Protein 6FEX (pdb70)

CATH classification: 3.30.200.20 (+1 more: 1.10.510.10)

Sequence (289 aa):
RVDFPRSRLRFKEKLGEGQFGEVHLCEVDSPQDLVFPLNVRKGHPLLVAVKILRPDATKNARNDFLKEVKIMSSRLKDPNIIRRLLGVCVQDDPLCCMITDYMENGDLNQFLSAHQLEEDPTISYPMLLHVAAQIASGMRYLATLNFVHRDLATRNCLVGENFTIKIADFGMSRNLYAGDYYRVQGRAVLPIRWMAWECILMMGKFTTASDVWAFGVTLWEVLMLCRRAQPFGQQLTDEQVIENAGEFFRDQGRQVYLSRRPPACPQGLYELMLRCWSRESSEQRPPFSQLHRFLAED

Organism: Homo sapiens (NCBI:txid9606)

Structure (mmCIF, N/CA/C/O backbone):
data_6FEX
#
_entry.id   6FEX
#
_cell.length_a   40.834
_cell.length_b   61.750
_cell.length_c   63.072
_cell.angle_alpha   90.000
_cell.angle_beta   106.510
_cell.angle_gamma   90.000
#
_symmetry.space_group_name_H-M   'P 1 21 1'
#
loop_
_entity.id
_entity.type
_entity.pdbx_description
1 polymer 'Epithelial discoidin domain-containing receptor 1'
2 non-polymer "2-[4-bromanyl-2-oxidanylidene-1'-(1~{H}-pyrazolo[4,3-b]pyridin-5-ylcarbonyl)spiro[indole-3,4'-piperidine]-1-yl]-~{N}-[2,2,2-tris(fluoranyl)ethyl]ethanamide"
3 non-polymer 'IODIDE ION'
4 non-polymer '2-(N-MORPHOLINO)-ETHANESULFONIC ACID'
5 non-polymer 'CHLORIDE ION'
6 water water
#
loop_
_atom_site.group_PDB
_atom_site.id
_atom_site.type_symbol
_atom_site.label_atom_id
_atom_site.label_alt_id
_atom_site.label_comp_id
_atom_site.label_asym_id
_atom_site.label_entity_id
_atom_site.label_seq_id
_atom_site.pdbx_PDB_ins_code
_atom_site.Cartn_x
_atom_site.Cartn_y
_atom_site.Cartn_z
_atom_site.occupancy
_atom_site.B_iso_or_equiv
_atom_site.auth_seq_id
_atom_site.auth_comp_id
_atom_site.auth_asym_id
_atom_site.auth_atom_id
_atom_site.pdbx_PDB_model_num
ATOM 1 N N . ARG A 1 10 ? -11.940 -22.228 -1.089 1.00 56.20 602 ARG A N 1
ATOM 2 C CA . ARG A 1 10 ? -12.881 -22.696 -2.105 1.00 55.54 602 ARG A CA 1
ATOM 3 C C . ARG A 1 10 ? -14.332 -22.508 -1.654 1.00 51.19 602 ARG A C 1
ATOM 4 O O . ARG A 1 10 ? -15.251 -23.078 -2.243 1.00 51.07 602 ARG A O 1
ATOM 24 N N . VAL A 1 11 ? -14.534 -21.702 -0.615 1.00 46.72 603 VAL A N 1
ATOM 25 C CA . VAL A 1 11 ? -15.858 -21.479 -0.045 1.00 43.20 603 VAL A CA 1
ATOM 26 C C . VAL A 1 11 ? -16.321 -20.075 -0.400 1.00 34.01 603 VAL A C 1
ATOM 27 O O . VAL A 1 11 ? -15.509 -19.160 -0.587 1.00 32.45 603 VAL A O 1
ATOM 40 N N . ASP A 1 12 ? -17.643 -19.908 -0.490 1.00 25.88 604 ASP A N 1
ATOM 41 C CA . ASP A 1 12 ? -18.212 -18.602 -0.802 1.00 20.17 604 ASP A CA 1
ATOM 42 C C . ASP A 1 12 ? -17.866 -17.594 0.284 1.00 18.56 604 ASP A C 1
ATOM 43 O O . ASP A 1 12 ? -17.855 -17.910 1.480 1.00 19.98 604 ASP A O 1
ATOM 52 N N . PHE A 1 13 ? -17.607 -16.375 -0.154 1.00 18.09 605 PHE A N 1
ATOM 53 C CA . PHE A 1 13 ? -17.619 -15.228 0.730 1.00 18.91 605 PHE A CA 1
ATOM 54 C C . PHE A 1 13 ? -18.994 -15.133 1.383 1.00 19.84 605 PHE A C 1
ATOM 55 O O . PHE A 1 13 ? -20.003 -15.449 0.743 1.00 19.81 605 PHE A O 1
ATOM 72 N N . PRO A 1 14 ? -19.078 -14.734 2.658 1.00 21.69 606 PRO A N 1
ATOM 73 C CA . PRO A 1 14 ? -20.395 -14.614 3.297 1.00 22.04 606 PRO A CA 1
ATOM 74 C C . PRO A 1 14 ? -21.204 -13.444 2.745 1.00 21.06 606 PRO A C 1
ATOM 75 O O . PRO A 1 14 ? -20.963 -12.277 3.069 1.00 19.81 606 PRO A O 1
ATOM 86 N N . ARG A 1 15 ? -22.188 -13.778 1.911 1.00 21.18 607 ARG A N 1
ATOM 87 C CA . ARG A 1 15 ? -23.022 -12.782 1.249 1.00 22.47 607 ARG A CA 1
ATOM 88 C C . ARG A 1 15 ? -23.693 -11.843 2.248 1.00 21.94 607 ARG A C 1
ATOM 89 O O . ARG A 1 15 ? -23.909 -10.657 1.954 1.00 20.67 607 ARG A O 1
ATOM 110 N N . SER A 1 16 ? -24.017 -12.341 3.440 1.00 23.72 608 SER A N 1
ATOM 111 C CA . SER A 1 16 ? -24.729 -11.517 4.408 1.00 23.96 608 SER A CA 1
ATOM 112 C C . SER A 1 16 ? -23.888 -10.365 4.951 1.00 22.74 608 SER A C 1
ATOM 113 O O . SER A 1 16 ? -24.453 -9.441 5.542 1.00 24.43 608 SER A O 1
ATOM 121 N N . ARG A 1 17 ? -22.566 -10.408 4.797 1.00 19.53 609 ARG A N 1
ATOM 122 C CA . ARG A 1 17 ? -21.689 -9.332 5.248 1.00 19.90 609 ARG A CA 1
ATOM 123 C C . ARG A 1 17 ? -21.546 -8.203 4.226 1.00 18.80 609 ARG A C 1
ATOM 124 O O . ARG A 1 17 ? -20.870 -7.207 4.515 1.00 19.55 609 ARG A O 1
ATOM 145 N N . LEU A 1 18 ? -22.143 -8.333 3.038 1.00 17.17 610 LEU A N 1
ATOM 146 C CA . LEU A 1 18 ? -22.075 -7.296 2.008 1.00 17.07 610 LEU A CA 1
ATOM 147 C C . LEU A 1 18 ? -23.220 -6.308 2.206 1.00 19.48 610 LEU A C 1
ATOM 148 O O . LEU A 1 18 ? -24.385 -6.631 1.949 1.00 22.49 610 LEU A O 1
ATOM 164 N N . ARG A 1 19 ? -22.897 -5.099 2.648 1.00 17.96 611 ARG A N 1
ATOM 165 C CA . ARG A 1 19 ? -23.908 -4.095 2.955 1.00 18.73 611 ARG A CA 1
ATOM 166 C C . ARG A 1 19 ? -23.955 -3.074 1.821 1.00 17.97 611 ARG A C 1
ATOM 167 O O . ARG A 1 19 ? -22.974 -2.358 1.579 1.00 16.69 611 ARG A O 1
ATOM 188 N N . PHE A 1 20 ? -25.104 -2.994 1.154 1.00 18.67 612 PHE A N 1
ATOM 189 C CA . PHE A 1 20 ? -25.263 -2.095 0.014 1.00 17.86 612 PHE A CA 1
ATOM 190 C C . PHE A 1 20 ? -25.053 -0.638 0.420 1.00 18.65 612 PHE A C 1
ATOM 191 O O . PHE A 1 20 ? -25.539 -0.186 1.457 1.00 19.41 612 PHE A O 1
ATOM 208 N N . LYS A 1 21 ? -24.337 0.104 -0.421 1.00 18.53 613 LYS A N 1
ATOM 209 C CA . LYS A 1 21 ? -24.184 1.547 -0.264 1.00 20.98 613 LYS A CA 1
ATOM 210 C C . LYS A 1 21 ? -24.725 2.315 -1.457 1.00 21.01 613 LYS A C 1
ATOM 211 O O . LYS A 1 21 ? -25.539 3.227 -1.274 1.00 22.54 613 LYS A O 1
ATOM 230 N N . GLU A 1 22 ? -24.296 1.983 -2.678 1.00 20.05 614 GLU A N 1
ATOM 231 C CA . GLU A 1 22 ? -24.843 2.615 -3.874 1.00 21.24 614 GLU A CA 1
ATOM 232 C C . GLU A 1 22 ? -24.561 1.746 -5.091 1.00 18.81 614 GLU A C 1
ATOM 233 O O . GLU A 1 22 ? -23.712 0.849 -5.063 1.00 17.78 614 GLU A O 1
ATOM 245 N N . LYS A 1 23 ? -25.303 2.028 -6.159 1.00 17.70 615 LYS A N 1
ATOM 246 C CA . LYS A 1 23 ? -25.117 1.365 -7.441 1.00 18.79 615 LYS A CA 1
ATOM 247 C C . LYS A 1 23 ? -23.969 2.032 -8.188 1.00 17.88 615 LYS A C 1
ATOM 248 O O . LYS A 1 23 ? -23.958 3.256 -8.354 1.00 19.67 615 LYS A O 1
ATOM 267 N N . LEU A 1 24 ? -22.991 1.227 -8.611 1.00 15.14 616 LEU A N 1
ATOM 268 C CA . LEU A 1 24 ? -21.896 1.704 -9.460 1.00 14.58 616 LEU A CA 1
ATOM 269 C C . LEU A 1 24 ? -22.158 1.529 -10.950 1.00 15.23 616 LEU A C 1
ATOM 270 O O . LEU A 1 24 ? -21.545 2.238 -11.765 1.00 16.22 616 LEU A O 1
ATOM 286 N N . GLY A 1 25 ? -23.018 0.584 -11.324 1.00 14.67 617 GLY A N 1
ATOM 287 C CA . GLY A 1 25 ? -23.301 0.327 -12.721 1.00 14.98 617 GLY A CA 1
ATOM 288 C C . GLY A 1 25 ? -24.548 -0.507 -12.914 1.00 15.58 617 GLY A C 1
ATOM 289 O O . GLY A 1 25 ? -24.919 -1.295 -12.040 1.00 15.02 617 GLY A O 1
ATOM 293 N N . GLU A 1 26 ? -25.208 -0.303 -14.055 1.00 17.90 618 GLU A N 1
ATOM 294 C CA . GLU A 1 26 ? -26.390 -1.048 -14.480 1.00 18.38 618 GLU A CA 1
ATOM 295 C C . GLU A 1 26 ? -26.002 -1.793 -15.742 1.00 17.40 618 GLU A C 1
ATOM 296 O O . GLU A 1 26 ? -25.652 -1.164 -16.743 1.00 19.23 618 GLU A O 1
ATOM 308 N N . GLY A 1 27 ? -26.100 -3.115 -15.716 1.00 16.15 619 GLY A N 1
ATOM 309 C CA . GLY A 1 27 ? -25.795 -3.936 -16.864 1.00 14.34 619 GLY A CA 1
ATOM 310 C C . GLY A 1 27 ? -27.048 -4.564 -17.450 1.00 13.35 619 GLY A C 1
ATOM 311 O O . GLY A 1 27 ? -28.131 -4.488 -16.897 1.00 14.35 619 GLY A O 1
ATOM 315 N N . GLN A 1 28 ? -26.864 -5.208 -18.603 1.00 13.28 620 GLN A N 1
ATOM 316 C CA . GLN A 1 28 ? -27.980 -5.875 -19.261 1.00 12.44 620 GLN A CA 1
ATOM 317 C C . GLN A 1 28 ? -28.552 -6.999 -18.398 1.00 12.49 620 GLN A C 1
ATOM 318 O O . GLN A 1 28 ? -29.783 -7.180 -18.323 1.00 12.77 620 GLN A O 1
ATOM 332 N N . PHE A 1 29 ? -27.678 -7.768 -17.744 1.00 11.31 621 PHE A N 1
ATOM 333 C CA . PHE A 1 29 ? -28.091 -8.934 -16.963 1.00 11.40 621 PHE A CA 1
ATOM 334 C C . PHE A 1 29 ? -27.757 -8.837 -15.486 1.00 12.35 621 PHE A C 1
ATOM 335 O O . PHE A 1 29 ? -27.942 -9.818 -14.763 1.00 12.34 621 PHE A O 1
ATOM 352 N N . GLY A 1 30 ? -27.297 -7.691 -15.017 1.00 12.08 622 GLY A N 1
ATOM 353 C CA . GLY A 1 30 ? -26.935 -7.575 -13.629 1.00 14.07 622 GLY A CA 1
ATOM 354 C C . GLY A 1 30 ? -26.597 -6.143 -13.281 1.00 12.98 622 GLY A C 1
ATOM 355 O O . GLY A 1 30 ? -26.914 -5.214 -14.024 1.00 13.47 622 GLY A O 1
ATOM 359 N N . GLU A 1 31 ? -25.938 -5.979 -12.137 1.00 12.72 623 GLU A N 1
ATOM 360 C CA . GLU A 1 31 ? -25.585 -4.669 -11.617 1.00 13.91 623 GLU A CA 1
ATOM 361 C C . GLU A 1 31 ? -24.251 -4.794 -10.904 1.00 12.84 623 GLU A C 1
ATOM 362 O O . GLU A 1 31 ? -23.826 -5.891 -10.519 1.00 13.06 623 GLU A O 1
ATOM 374 N N . VAL A 1 32 ? -23.597 -3.653 -10.712 1.00 11.82 624 VAL A N 1
ATOM 375 C CA . VAL A 1 32 ? -22.404 -3.564 -9.887 1.00 12.75 624 VAL A CA 1
ATOM 376 C C . VAL A 1 32 ? -22.740 -2.646 -8.733 1.00 12.92 624 VAL A C 1
ATOM 377 O O . VAL A 1 32 ? -23.228 -1.535 -8.943 1.00 13.12 624 VAL A O 1
ATOM 390 N N . HIS A 1 33 ? -22.514 -3.121 -7.526 1.00 12.50 625 HIS A N 1
ATOM 391 C CA . HIS A 1 33 ? -22.797 -2.350 -6.331 1.00 13.56 625 HIS A CA 1
ATOM 392 C C . HIS A 1 33 ? -21.514 -2.014 -5.580 1.00 13.94 625 HIS A C 1
ATOM 393 O O . HIS A 1 33 ? -20.567 -2.803 -5.536 1.00 15.29 625 HIS A O 1
ATOM 407 N N . LEU A 1 34 ? -21.520 -0.839 -4.965 1.00 14.07 626 LEU A N 1
ATOM 408 C CA . LEU A 1 34 ? -20.568 -0.493 -3.920 1.00 13.85 626 LEU A CA 1
ATOM 409 C C . LEU A 1 34 ? -21.152 -0.996 -2.611 1.00 13.64 626 LEU A C 1
ATOM 410 O O . LEU A 1 34 ? -22.276 -0.628 -2.257 1.00 15.13 626 LEU A O 1
ATOM 426 N N . CYS A 1 35 ? -20.408 -1.849 -1.912 1.00 13.71 627 CYS A N 1
ATOM 427 C CA . CYS A 1 35 ? -20.831 -2.350 -0.619 1.00 15.17 627 CYS A CA 1
ATOM 428 C C . CYS A 1 35 ? -19.745 -2.091 0.410 1.00 17.49 627 CYS A C 1
ATOM 429 O O . CYS A 1 35 ? -18.563 -1.961 0.082 1.00 16.69 627 CYS A O 1
ATOM 437 N N . GLU A 1 36 ? -20.171 -2.011 1.664 1.00 17.82 628 GLU A N 1
ATOM 438 C CA . GLU A 1 36 ? -19.285 -2.134 2.812 1.00 19.70 628 GLU A CA 1
ATOM 439 C C . GLU A 1 36 ? -19.313 -3.581 3.282 1.00 18.62 628 GLU A C 1
ATOM 440 O O . GLU A 1 36 ? -20.308 -4.286 3.102 1.00 22.00 628 GLU A O 1
ATOM 452 N N . VAL A 1 37 ? -18.213 -4.029 3.866 1.00 17.19 629 VAL A N 1
ATOM 453 C CA . VAL A 1 37 ? -18.139 -5.358 4.463 1.00 16.51 629 VAL A CA 1
ATOM 454 C C . VAL A 1 37 ? -18.316 -5.195 5.965 1.00 15.73 629 VAL A C 1
ATOM 455 O O . VAL A 1 37 ? -17.500 -4.536 6.617 1.00 17.51 629 VAL A O 1
ATOM 468 N N . ASP A 1 38 ? -19.362 -5.805 6.518 1.00 16.89 630 ASP A N 1
ATOM 469 C CA . ASP A 1 38 ? -19.596 -5.736 7.959 1.00 17.35 630 ASP A CA 1
ATOM 470 C C . ASP A 1 38 ? -18.546 -6.552 8.706 1.00 18.05 630 ASP A C 1
ATOM 471 O O . ASP A 1 38 ? -18.227 -7.673 8.318 1.00 18.79 630 ASP A O 1
ATOM 480 N N . SER A 1 39 ? -18.030 -5.998 9.800 1.00 18.82 631 SER A N 1
ATOM 481 C C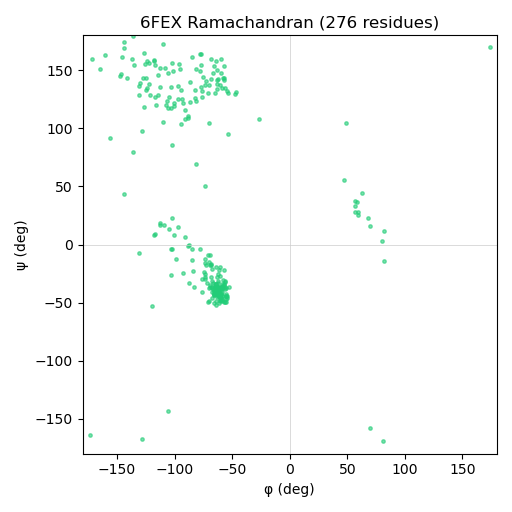A . SER A 1 39 ? -17.122 -6.706 10.696 1.00 23.52 631 SER A CA 1
ATOM 482 C C . SER A 1 39 ? -16.009 -7.432 9.935 1.00 26.83 631 SER A C 1
ATOM 483 O O . SER A 1 39 ? -15.816 -8.645 10.103 1.00 26.23 631 SER A O 1
ATOM 491 N N . PRO A 1 40 ? -15.242 -6.717 9.109 1.00 29.80 632 PRO A N 1
ATOM 492 C CA . PRO A 1 40 ? -14.351 -7.402 8.153 1.00 33.11 632 PRO A CA 1
ATOM 493 C C . PRO A 1 40 ? -13.188 -8.155 8.787 1.00 37.71 632 PRO A C 1
ATOM 494 O O . PRO A 1 40 ? -12.711 -9.134 8.199 1.00 36.04 632 PRO A O 1
ATOM 505 N N . GLN A 1 41 ? -12.699 -7.729 9.956 1.00 42.79 633 GLN A N 1
ATOM 506 C CA . GLN A 1 41 ? -11.581 -8.430 10.578 1.00 48.49 633 GLN A CA 1
ATOM 507 C C . GLN A 1 41 ? -11.882 -9.905 10.826 1.00 49.05 633 GLN A C 1
ATOM 508 O O . GLN A 1 41 ? -10.947 -10.705 10.950 1.00 49.81 633 GLN A O 1
ATOM 522 N N . ASP A 1 42 ? -13.159 -10.289 10.888 1.00 49.13 634 ASP A N 1
ATOM 523 C CA . ASP A 1 42 ? -13.513 -11.698 11.014 1.00 49.73 634 ASP A CA 1
ATOM 524 C C . ASP A 1 42 ? -13.170 -12.505 9.769 1.00 51.10 634 ASP A C 1
ATOM 525 O O . ASP A 1 42 ? -13.051 -13.729 9.866 1.00 51.52 634 ASP A O 1
ATOM 534 N N . LEU A 1 43 ? -13.024 -11.862 8.606 1.00 51.83 635 LEU A N 1
ATOM 535 C CA . LEU A 1 43 ? -12.884 -12.593 7.351 1.00 52.90 635 LEU A CA 1
ATOM 536 C C . LEU A 1 43 ? -11.459 -12.648 6.807 1.00 55.59 635 LEU A C 1
ATOM 537 O O . LEU A 1 43 ? -11.138 -13.587 6.070 1.00 56.22 635 LEU A O 1
ATOM 553 N N . VAL A 1 44 ? -10.596 -11.681 7.126 1.00 57.48 636 VAL A N 1
ATOM 554 C CA . VAL A 1 44 ? -9.255 -11.631 6.523 1.00 59.18 636 VAL A CA 1
ATOM 555 C C . VAL A 1 44 ? -8.507 -12.954 6.700 1.00 59.36 636 VAL A C 1
ATOM 556 O O . VAL A 1 44 ? -8.580 -13.590 7.753 1.00 59.63 636 VAL A O 1
ATOM 569 N N . PHE A 1 48 ? -9.812 -14.638 2.406 1.00 63.08 640 PHE A N 1
ATOM 570 C CA . PHE A 1 48 ? -10.346 -13.406 1.831 1.00 62.72 640 PHE A CA 1
ATOM 571 C C . PHE A 1 48 ? -9.342 -12.255 2.026 1.00 63.47 640 PHE A C 1
ATOM 572 O O . PHE A 1 48 ? -9.203 -11.729 3.137 1.00 64.16 640 PHE A O 1
ATOM 588 N N . PRO A 1 49 ? -8.633 -11.873 0.936 1.00 62.91 641 PRO A N 1
ATOM 589 C CA . PRO A 1 49 ? -7.503 -10.932 1.063 1.00 62.23 641 PRO A CA 1
ATOM 590 C C . PRO A 1 49 ? -7.890 -9.481 1.322 1.00 61.68 641 PRO A C 1
ATOM 591 O O . PRO A 1 49 ? -7.387 -8.576 0.644 1.00 61.54 641 PRO A O 1
ATOM 602 N N . LEU A 1 50 ? -8.749 -9.232 2.308 1.00 61.16 642 LEU A N 1
ATOM 603 C CA . LEU A 1 50 ? -9.253 -7.881 2.521 1.00 60.13 642 LEU A CA 1
ATOM 604 C C . LEU A 1 50 ? -8.180 -6.990 3.142 1.00 60.46 642 LEU A C 1
ATOM 605 O O . LEU A 1 50 ? -7.471 -7.391 4.071 1.00 60.30 642 LEU A O 1
ATOM 621 N N . ASN A 1 51 ? -8.079 -5.766 2.627 1.00 60.75 643 ASN A N 1
ATOM 622 C CA . ASN A 1 51 ? -7.084 -4.790 3.071 1.00 61.11 643 ASN A CA 1
ATOM 623 C C . ASN A 1 51 ? -7.787 -3.794 3.990 1.00 60.04 643 ASN A C 1
ATOM 624 O O . ASN A 1 51 ? -8.229 -2.725 3.562 1.00 59.43 643 ASN A O 1
ATOM 635 N N . VAL A 1 52 ? -7.880 -4.145 5.271 1.00 59.45 644 VAL A N 1
ATOM 636 C CA . VAL A 1 52 ? -8.677 -3.393 6.235 1.00 59.16 644 VAL A CA 1
ATOM 637 C C . VAL A 1 52 ? -7.773 -2.439 6.997 1.00 59.89 644 VAL A C 1
ATOM 638 O O . VAL A 1 52 ? -6.774 -2.864 7.593 1.00 59.58 644 VAL A O 1
ATOM 651 N N . ARG A 1 53 ? -8.125 -1.154 6.989 1.00 61.26 645 ARG A N 1
ATOM 652 C CA . ARG A 1 53 ? -7.568 -0.202 7.940 1.00 62.86 645 ARG A CA 1
ATOM 653 C C . ARG A 1 53 ? -8.486 -0.172 9.158 1.00 62.11 645 ARG A C 1
ATOM 654 O O . ARG A 1 53 ? -9.654 0.221 9.053 1.00 61.57 645 ARG A O 1
ATOM 675 N N . LYS A 1 54 ? -7.954 -0.596 10.305 1.00 61.66 646 LYS A N 1
ATOM 676 C CA . LYS A 1 54 ? -8.762 -0.865 11.490 1.00 61.16 646 LYS A CA 1
ATOM 677 C C . LYS A 1 54 ? -9.748 0.262 11.776 1.00 57.81 646 LYS A C 1
ATOM 678 O O . LYS A 1 54 ? -9.374 1.437 11.832 1.00 57.54 646 LYS A O 1
ATOM 697 N N . GLY A 1 55 ? -11.014 -0.112 11.965 1.00 54.88 647 GLY A N 1
ATOM 698 C CA . GLY A 1 55 ? -12.052 0.850 12.279 1.00 51.56 647 GLY A CA 1
ATOM 699 C C . GLY A 1 55 ? -12.418 1.790 11.154 1.00 48.55 647 GLY A C 1
ATOM 700 O O . GLY A 1 55 ? -13.038 2.825 11.408 1.00 48.06 647 GLY A O 1
ATOM 704 N N . HIS A 1 56 ? -12.033 1.475 9.916 1.00 46.52 648 HIS A N 1
ATOM 705 C CA . HIS A 1 56 ? -12.451 2.240 8.751 1.00 44.81 648 HIS A CA 1
ATOM 706 C C . HIS A 1 56 ? -13.283 1.357 7.834 1.00 39.36 648 HIS A C 1
ATOM 707 O O . HIS A 1 56 ? -13.132 0.129 7.848 1.00 39.46 648 HIS A O 1
ATOM 721 N N . PRO A 1 57 ? -14.159 1.945 7.020 1.00 34.83 649 PRO A N 1
ATOM 722 C CA . PRO A 1 57 ? -15.004 1.126 6.142 1.00 31.37 649 PRO A CA 1
ATOM 723 C C . PRO A 1 57 ? -14.172 0.376 5.112 1.00 27.5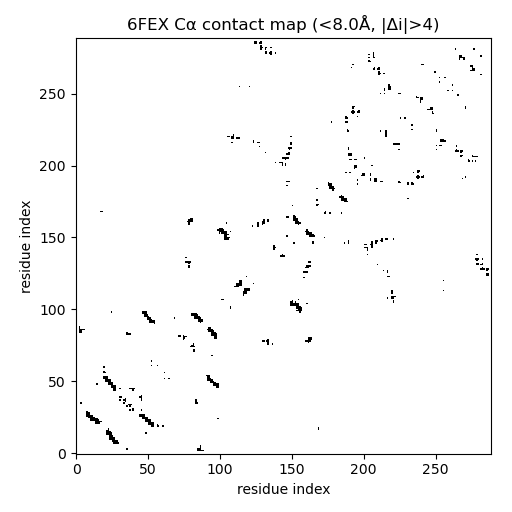5 649 PRO A C 1
ATOM 724 O O . PRO A 1 57 ? -13.316 0.954 4.433 1.00 27.62 649 PRO A O 1
ATOM 735 N N . LEU A 1 58 ? -14.417 -0.923 5.005 1.00 25.82 650 LEU A N 1
ATOM 736 C CA . LEU A 1 58 ? -13.859 -1.711 3.916 1.00 24.48 650 LEU A CA 1
ATOM 737 C C . LEU A 1 58 ? -14.872 -1.681 2.783 1.00 21.60 650 LEU A C 1
ATOM 738 O O . LEU A 1 58 ? -15.942 -2.289 2.878 1.00 21.75 650 LEU A O 1
ATOM 754 N N . LEU A 1 59 ? -14.544 -0.959 1.722 1.00 20.37 651 LEU A N 1
ATOM 755 C CA . LEU A 1 59 ? -15.413 -0.821 0.563 1.00 18.89 651 LEU A CA 1
ATOM 756 C C . LEU A 1 59 ? -14.993 -1.800 -0.518 1.00 18.32 651 LEU A C 1
ATOM 757 O O . LEU A 1 59 ? -13.799 -1.961 -0.803 1.00 19.01 651 LEU A O 1
ATOM 773 N N . VAL A 1 60 ? -15.988 -2.442 -1.125 1.00 15.09 652 VAL A N 1
ATOM 774 C CA . VAL A 1 60 ? -15.772 -3.382 -2.210 1.00 14.25 652 VAL A CA 1
ATOM 775 C C . VAL A 1 60 ? -16.786 -3.117 -3.309 1.00 12.36 652 VAL A C 1
ATOM 776 O O . VAL A 1 60 ? -17.875 -2.581 -3.071 1.00 13.62 652 VAL A O 1
ATOM 789 N N . ALA A 1 61 ? -16.418 -3.494 -4.521 1.00 12.31 653 ALA A N 1
ATOM 790 C CA . ALA A 1 61 ? -17.333 -3.485 -5.653 1.00 12.64 653 ALA A CA 1
ATOM 791 C C . ALA A 1 61 ? -17.780 -4.911 -5.928 1.00 11.72 653 ALA A C 1
ATOM 792 O O . ALA A 1 61 ? -16.978 -5.840 -5.883 1.00 13.14 653 ALA A O 1
ATOM 799 N N . VAL A 1 62 ? -19.071 -5.090 -6.161 1.00 11.13 654 VAL A N 1
ATOM 800 C CA . VAL A 1 62 ? -19.650 -6.419 -6.315 1.00 11.68 654 VAL A CA 1
ATOM 801 C C . VAL A 1 62 ? -20.416 -6.472 -7.630 1.00 12.11 654 VAL A C 1
ATOM 802 O O . VAL A 1 62 ? -21.370 -5.709 -7.828 1.00 12.41 654 VAL A O 1
ATOM 815 N N . LYS A 1 63 ? -19.992 -7.354 -8.529 1.00 11.13 655 LYS A N 1
ATOM 816 C CA . LYS A 1 63 ? -20.701 -7.595 -9.782 1.00 10.53 655 LYS A CA 1
ATOM 817 C C . LYS A 1 63 ? -21.669 -8.755 -9.569 1.00 10.14 655 LYS A C 1
ATOM 818 O O . LYS A 1 63 ? -21.248 -9.844 -9.171 1.00 11.15 655 LYS A O 1
ATOM 837 N N . ILE A 1 64 ? -22.960 -8.506 -9.803 1.00 10.68 656 ILE A N 1
ATOM 838 C CA . ILE A 1 64 ? -24.053 -9.392 -9.412 1.00 11.24 656 ILE A CA 1
ATOM 839 C C . ILE A 1 64 ? -24.862 -9.726 -10.657 1.00 12.96 656 ILE A C 1
ATOM 840 O O . ILE A 1 64 ? -25.229 -8.834 -11.435 1.00 15.19 656 ILE A O 1
ATOM 856 N N . LEU A 1 65 ? -25.189 -10.999 -10.809 1.00 12.16 657 LEU A N 1
ATOM 857 C CA . LEU A 1 65 ? -26.038 -11.475 -11.897 1.00 10.86 657 LEU A CA 1
ATOM 858 C C . LEU A 1 65 ? -27.477 -11.519 -11.403 1.00 11.66 657 LEU A C 1
ATOM 859 O O . LEU A 1 65 ? -27.758 -12.123 -10.367 1.00 12.48 657 LEU A O 1
ATOM 875 N N . ARG A 1 66 ? -28.378 -10.866 -12.110 1.00 12.85 658 ARG A N 1
ATOM 876 C CA . ARG A 1 66 ? -29.783 -10.937 -11.731 1.00 14.22 658 ARG A CA 1
ATOM 877 C C . ARG A 1 66 ? -30.217 -12.401 -11.653 1.00 14.53 658 ARG A C 1
ATOM 878 O O . ARG A 1 66 ? -29.934 -13.174 -12.580 1.00 15.84 658 ARG A O 1
ATOM 899 N N . PRO A 1 67 ? -30.903 -12.818 -10.581 1.00 16.72 659 PRO A N 1
ATOM 900 C CA . PRO A 1 67 ? -31.323 -14.227 -10.485 1.00 19.14 659 PRO A CA 1
ATOM 901 C C . PRO A 1 67 ? -32.234 -14.677 -11.606 1.00 19.90 659 PRO A C 1
ATOM 902 O O . PRO A 1 67 ? -32.285 -15.879 -11.906 1.00 22.54 659 PRO A O 1
ATOM 913 N N . ASP A 1 68 ? -32.990 -13.763 -12.210 1.00 19.21 660 ASP A N 1
ATOM 914 C CA . ASP A 1 68 ? -33.872 -14.110 -13.317 1.00 19.27 660 ASP A CA 1
ATOM 915 C C . ASP A 1 68 ? -33.244 -13.821 -14.674 1.00 19.32 660 ASP A C 1
ATOM 916 O O . ASP A 1 68 ? -33.945 -13.832 -15.686 1.00 20.19 660 ASP A O 1
ATOM 925 N N . ALA A 1 69 ? -31.937 -13.599 -14.728 1.00 17.86 661 ALA A N 1
ATOM 926 C CA . ALA A 1 69 ? -31.296 -13.433 -16.024 1.00 18.59 661 ALA A CA 1
ATOM 927 C C . ALA A 1 69 ? -31.409 -14.737 -16.811 1.00 17.30 661 ALA A C 1
ATOM 928 O O . ALA A 1 69 ? -31.602 -15.818 -16.246 1.00 18.10 661 ALA A O 1
ATOM 935 N N . THR A 1 70 ? -31.304 -14.627 -18.134 1.00 16.72 662 THR A N 1
ATOM 936 C CA . THR A 1 70 ? -31.426 -15.790 -19.004 1.00 17.40 662 THR A CA 1
ATOM 937 C C . THR A 1 70 ? -30.364 -16.836 -18.681 1.00 16.32 662 THR A C 1
ATOM 938 O O . THR A 1 70 ? -29.306 -16.544 -18.111 1.00 14.62 662 THR A O 1
ATOM 949 N N . LYS A 1 71 ? -30.648 -18.070 -19.112 1.00 17.67 663 LYS A N 1
ATOM 950 C CA . LYS A 1 71 ? -29.687 -19.149 -18.952 1.00 21.51 663 LYS A CA 1
ATOM 951 C C . LYS A 1 71 ? -28.376 -18.812 -19.646 1.00 15.66 663 LYS A C 1
ATOM 952 O O . LYS A 1 71 ? -27.301 -19.114 -19.125 1.00 14.47 663 LYS A O 1
ATOM 971 N N . ASN A 1 72 ? -28.441 -18.154 -20.812 1.00 12.93 664 ASN A N 1
ATOM 972 C CA . ASN A 1 72 ? -27.215 -17.796 -21.513 1.00 13.28 664 ASN A CA 1
ATOM 973 C C . ASN A 1 72 ? -26.400 -16.781 -20.724 1.00 12.50 664 ASN A C 1
ATOM 974 O O . ASN A 1 72 ? -25.166 -16.859 -20.680 1.00 12.57 664 ASN A O 1
ATOM 985 N N . ALA A 1 73 ? -27.067 -15.804 -20.126 1.00 12.00 665 ALA A N 1
ATOM 986 C CA . ALA A 1 73 ? -26.370 -14.837 -19.283 1.00 12.82 665 ALA A CA 1
ATOM 987 C C . ALA A 1 73 ? -25.713 -15.505 -18.076 1.00 12.04 665 ALA A C 1
ATOM 988 O O . ALA A 1 73 ? -24.594 -15.138 -17.684 1.00 11.53 665 ALA A O 1
ATOM 995 N N . ARG A 1 74 ? -26.386 -16.489 -17.477 1.00 10.81 666 ARG A N 1
ATOM 996 C CA . ARG A 1 74 ? -25.783 -17.205 -16.356 1.00 10.87 666 ARG A CA 1
ATOM 997 C C . ARG A 1 74 ? -24.565 -18.007 -16.814 1.00 10.17 666 ARG A C 1
ATOM 998 O O . ARG A 1 74 ? -23.524 -18.020 -16.141 1.00 10.81 666 ARG A O 1
ATOM 1019 N N . ASN A 1 75 ? -24.683 -18.688 -17.954 1.00 9.29 667 ASN A N 1
ATOM 1020 C CA . ASN A 1 75 ? -23.550 -19.405 -18.514 1.00 10.13 667 ASN A CA 1
ATOM 1021 C C . ASN A 1 75 ? -22.354 -18.475 -18.715 1.00 9.30 667 ASN A C 1
ATOM 1022 O O . ASN A 1 75 ? -21.203 -18.831 -18.400 1.00 10.20 667 ASN A O 1
ATOM 1033 N N . ASP A 1 76 ? -22.588 -17.296 -19.301 1.00 9.57 668 ASP A N 1
ATOM 1034 C CA . ASP A 1 76 ? -21.482 -16.369 -19.526 1.00 10.31 668 ASP A CA 1
ATOM 1035 C C . ASP A 1 76 ? -20.885 -15.886 -18.199 1.00 10.04 668 ASP A C 1
ATOM 1036 O O . ASP A 1 76 ? -19.661 -15.705 -18.079 1.00 11.34 668 ASP A O 1
ATOM 1045 N N . PHE A 1 77 ? -21.732 -15.687 -17.185 1.00 9.49 669 PHE A N 1
ATOM 1046 C CA . PHE A 1 77 ? -21.230 -15.249 -15.887 1.00 9.51 669 PHE A CA 1
ATOM 1047 C C . PHE A 1 77 ? -20.346 -16.323 -15.256 1.00 10.67 669 PHE A C 1
ATOM 1048 O O . PHE A 1 77 ? -19.292 -16.012 -14.683 1.00 11.06 669 PHE A O 1
ATOM 1065 N N . LEU A 1 78 ? -20.760 -17.593 -15.345 1.00 9.48 670 LEU A N 1
ATOM 1066 C CA . LEU A 1 78 ? -19.950 -18.676 -14.791 1.00 10.00 670 LEU A CA 1
ATOM 1067 C C . LEU A 1 78 ? -18.596 -18.751 -15.480 1.00 9.58 670 LEU A C 1
ATOM 1068 O O . LEU A 1 78 ? -17.591 -19.046 -14.841 1.00 10.46 670 LEU A O 1
ATOM 1084 N N . LYS A 1 79 ? -18.547 -18.517 -16.802 1.00 9.34 671 LYS A N 1
ATOM 1085 C CA . LYS A 1 79 ? -17.254 -18.504 -17.481 1.00 9.95 671 LYS A CA 1
ATOM 1086 C C . LYS A 1 79 ? -16.410 -17.321 -17.023 1.00 10.83 671 LYS A C 1
ATOM 1087 O O . LYS A 1 79 ? -15.185 -17.438 -16.894 1.00 10.52 671 LYS A O 1
ATOM 1106 N N . GLU A 1 80 ? -17.044 -16.166 -16.792 1.00 10.60 672 GLU A N 1
ATOM 1107 C CA . GLU A 1 80 ? -16.301 -15.021 -16.280 1.00 11.59 672 GLU A CA 1
ATOM 1108 C C . GLU A 1 80 ? -15.694 -15.313 -14.910 1.00 9.94 672 GLU A C 1
ATOM 1109 O O . GLU A 1 80 ? -14.558 -14.923 -14.636 1.00 11.02 672 GLU A O 1
ATOM 1121 N N . VAL A 1 81 ? -16.423 -16.018 -14.042 1.00 10.54 673 VAL A N 1
ATOM 1122 C CA . VAL A 1 81 ? -15.856 -16.412 -12.755 1.00 11.63 673 VAL A CA 1
ATOM 1123 C C . VAL A 1 81 ? -14.592 -17.234 -12.965 1.00 12.00 673 VAL A C 1
ATOM 1124 O O . VAL A 1 81 ? -13.587 -17.031 -12.286 1.00 12.13 673 VAL A O 1
ATOM 1137 N N . L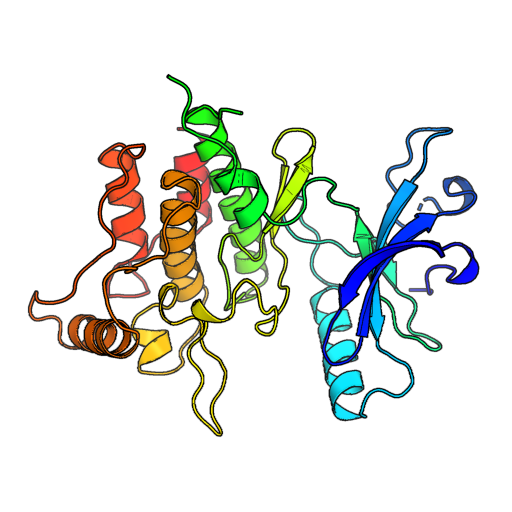YS A 1 82 ? -14.634 -18.193 -13.905 1.00 11.09 674 LYS A N 1
ATOM 1138 C CA . LYS A 1 82 ? -13.467 -19.035 -14.180 1.00 12.99 674 LYS A CA 1
ATOM 1139 C C . LYS A 1 82 ? -12.277 -18.206 -14.635 1.00 12.60 674 LYS A C 1
ATOM 1140 O O . LYS A 1 82 ? -11.135 -18.473 -14.243 1.00 13.04 674 LYS A O 1
ATOM 1159 N N . ILE A 1 83 ? -12.516 -17.255 -15.533 1.00 11.45 675 ILE A N 1
ATOM 1160 C CA . ILE A 1 83 ? -11.445 -16.382 -15.999 1.00 12.20 675 ILE A CA 1
ATOM 1161 C C . ILE A 1 83 ? -10.914 -15.536 -14.850 1.00 12.00 675 ILE A C 1
ATOM 1162 O O . ILE A 1 83 ? -9.700 -15.459 -14.609 1.00 13.11 675 ILE A O 1
ATOM 1178 N N . MET A 1 84 ? -11.818 -14.853 -14.149 1.00 12.15 676 MET A N 1
ATOM 1179 C CA . MET A 1 84 ? -11.402 -13.945 -13.083 1.00 12.20 676 MET A CA 1
ATOM 1180 C C . MET A 1 84 ? -10.650 -14.661 -11.972 1.00 12.51 676 MET A C 1
ATOM 1181 O O . MET A 1 84 ? -9.775 -14.062 -11.338 1.00 12.64 676 MET A O 1
ATOM 1195 N N A SER A 1 85 ? -10.970 -15.937 -11.728 0.50 13.40 677 SER A N 1
ATOM 1196 N N B SER A 1 85 ? -10.980 -15.918 -11.699 0.50 13.55 677 SER A N 1
ATOM 1197 C CA A SER A 1 85 ? -10.320 -16.710 -10.672 0.50 14.54 677 SER A CA 1
ATOM 1198 C CA B SER A 1 85 ? -10.301 -16.614 -10.615 0.50 15.04 677 SER A CA 1
ATOM 1199 C C A SER A 1 85 ? -8.820 -16.885 -10.893 0.50 14.77 677 SER A C 1
ATOM 1200 C C B SER A 1 85 ? -8.794 -16.748 -10.857 0.50 14.78 677 SER A C 1
ATOM 1201 O O A SER A 1 85 ? -8.105 -17.264 -9.960 0.50 16.47 677 SER A O 1
ATOM 1202 O O B SER A 1 85 ? -8.037 -16.904 -9.893 0.50 16.46 677 SER A O 1
ATOM 1217 N N . ARG A 1 86 ? -8.334 -16.675 -12.112 1.00 13.38 678 ARG A N 1
ATOM 1218 C CA . ARG A 1 86 ? -6.911 -16.781 -12.398 1.00 14.08 678 ARG A CA 1
ATOM 1219 C C . ARG A 1 86 ? -6.143 -15.487 -12.192 1.00 14.97 678 ARG A C 1
ATOM 1220 O O . ARG A 1 86 ? -4.914 -15.525 -12.189 1.00 17.47 678 ARG A O 1
ATOM 1242 N N . LEU A 1 87 ? -6.808 -14.337 -12.150 1.00 14.35 679 LEU A N 1
ATOM 1243 C CA . LEU A 1 87 ? -6.128 -13.052 -12.307 1.00 14.22 679 LEU A CA 1
ATOM 1244 C C . LEU A 1 87 ? -5.639 -12.529 -10.963 1.00 14.78 679 LEU A C 1
ATOM 1245 O O . LEU A 1 87 ? -6.429 -12.103 -10.112 1.00 16.19 679 LEU A O 1
ATOM 1261 N N . LYS A 1 88 ? -4.319 -12.519 -10.791 1.00 13.18 680 LYS A N 1
ATOM 1262 C CA . LYS A 1 88 ? -3.712 -12.159 -9.516 1.00 15.48 680 LYS A CA 1
ATOM 1263 C C . LYS A 1 88 ? -2.529 -11.240 -9.805 1.00 15.39 680 LYS A C 1
ATOM 1264 O O . LYS A 1 88 ? -1.363 -11.661 -9.828 1.00 16.98 680 LYS A O 1
ATOM 1283 N N . ASP A 1 89 ? -2.848 -9.969 -10.048 1.00 14.17 681 ASP A N 1
ATOM 1284 C CA . ASP A 1 89 ? -1.835 -8.969 -10.334 1.00 13.18 681 ASP A CA 1
ATOM 1285 C C . ASP A 1 89 ? -2.287 -7.619 -9.798 1.00 13.10 681 ASP A C 1
ATOM 1286 O O . ASP A 1 89 ? -3.489 -7.312 -9.847 1.00 13.44 681 ASP A O 1
ATOM 1295 N N . PRO A 1 90 ? -1.357 -6.795 -9.312 1.00 13.79 682 PRO A N 1
ATOM 1296 C CA . PRO A 1 90 ? -1.751 -5.504 -8.723 1.00 15.19 682 PRO A CA 1
ATOM 1297 C C . PRO A 1 90 ? -2.398 -4.542 -9.697 1.00 13.49 682 PRO A C 1
ATOM 1298 O O . PRO A 1 90 ? -3.044 -3.581 -9.253 1.00 14.35 682 PRO A O 1
ATOM 1309 N N . ASN A 1 91 ? -2.219 -4.729 -11.007 1.00 11.55 683 ASN A N 1
ATOM 1310 C CA . ASN A 1 91 ? -2.762 -3.797 -11.984 1.00 10.79 683 ASN A CA 1
ATOM 1311 C C . ASN A 1 91 ? -3.871 -4.415 -12.833 1.00 10.85 683 ASN A C 1
ATOM 1312 O O . ASN A 1 91 ? -4.214 -3.869 -13.882 1.00 10.62 683 ASN A O 1
ATOM 1323 N N . ILE A 1 92 ? -4.462 -5.519 -12.363 1.00 10.93 684 ILE A N 1
ATOM 1324 C CA . ILE A 1 92 ? -5.648 -6.139 -12.946 1.00 11.55 684 ILE A CA 1
ATOM 1325 C C . ILE A 1 92 ? -6.655 -6.311 -11.816 1.00 11.83 684 ILE A C 1
ATOM 1326 O O . ILE A 1 92 ? -6.273 -6.598 -10.678 1.00 12.84 684 ILE A O 1
ATOM 1342 N N . ILE A 1 93 ? -7.940 -6.130 -12.122 1.00 11.90 685 ILE A N 1
ATOM 1343 C CA . ILE A 1 93 ? -8.993 -6.503 -11.169 1.00 12.26 685 ILE A CA 1
ATOM 1344 C C . ILE A 1 93 ? -8.719 -7.891 -10.595 1.00 13.25 685 ILE A C 1
ATOM 1345 O O . ILE A 1 93 ? -8.485 -8.856 -11.333 1.00 13.42 685 ILE A O 1
ATOM 1361 N N . ARG A 1 94 ? -8.800 -8.004 -9.268 1.00 15.47 686 ARG A N 1
ATOM 1362 C CA A ARG A 1 94 ? -8.573 -9.254 -8.559 0.50 17.04 686 ARG A CA 1
ATOM 1363 C CA B ARG A 1 94 ? -8.576 -9.261 -8.562 0.50 16.87 686 ARG A CA 1
ATOM 1364 C C . ARG A 1 94 ? -9.824 -9.614 -7.769 1.00 16.01 686 ARG A C 1
ATOM 1365 O O . ARG A 1 94 ? -10.459 -8.745 -7.168 1.00 19.25 686 ARG A O 1
ATOM 1404 N N . LEU A 1 95 ? -10.184 -10.887 -7.762 1.00 14.49 687 LEU A N 1
ATOM 1405 C CA . LEU A 1 95 ? -11.314 -11.313 -6.943 1.00 16.54 687 LEU A CA 1
ATOM 1406 C C . LEU A 1 95 ? -10.916 -11.388 -5.478 1.00 16.84 687 LEU A C 1
ATOM 1407 O O . LEU A 1 95 ? -9.939 -12.050 -5.113 1.00 18.87 687 LEU A O 1
ATOM 1423 N N . LEU A 1 96 ? -11.679 -10.715 -4.636 1.00 15.63 688 LEU A N 1
ATOM 1424 C CA . LEU A 1 96 ? -11.533 -10.902 -3.203 1.00 15.47 688 LEU A CA 1
ATOM 1425 C C . LEU A 1 96 ? -12.324 -12.099 -2.723 1.00 16.75 688 LEU A C 1
ATOM 1426 O O . LEU A 1 96 ? -11.990 -12.680 -1.680 1.00 18.83 688 LEU A O 1
ATOM 1442 N N . GLY A 1 97 ? -13.342 -12.485 -3.481 1.00 15.40 689 GLY A N 1
ATOM 1443 C CA . GLY A 1 97 ? -14.230 -13.566 -3.107 1.00 14.81 689 GLY A CA 1
ATOM 1444 C C . GLY A 1 97 ? -15.351 -13.652 -4.112 1.00 14.39 689 GLY A C 1
ATOM 1445 O O . GLY A 1 97 ? -15.513 -12.791 -4.985 1.00 15.06 689 GLY A O 1
ATOM 1449 N N . VAL A 1 98 ? -16.116 -14.733 -4.003 1.00 15.07 690 VAL A N 1
ATOM 1450 C CA . VAL A 1 98 ? -17.280 -14.938 -4.846 1.00 14.50 690 VAL A CA 1
ATOM 1451 C C . VAL A 1 98 ? -18.416 -15.461 -3.987 1.00 13.62 690 VAL A C 1
ATOM 1452 O O . VAL A 1 98 ? -18.200 -16.020 -2.911 1.00 13.38 690 VAL A O 1
ATOM 1465 N N . CYS A 1 99 ? -19.635 -15.309 -4.494 1.00 14.25 691 CYS A N 1
ATOM 1466 C CA . CYS A 1 99 ? -20.803 -15.957 -3.902 1.00 15.53 691 CYS A CA 1
ATOM 1467 C C . CYS A 1 99 ? -21.485 -16.675 -5.058 1.00 15.02 691 CYS A C 1
ATOM 1468 O O . CYS A 1 99 ? -22.229 -16.042 -5.809 1.00 14.52 691 CYS A O 1
ATOM 1476 N N . VAL A 1 100 ? -21.237 -17.980 -5.207 1.00 15.92 692 VAL A N 1
ATOM 1477 C CA . VAL A 1 100 ? -21.739 -18.707 -6.368 1.00 16.58 692 VAL A CA 1
ATOM 1478 C C . VAL A 1 100 ? -22.447 -20.008 -6.009 1.00 17.97 692 VAL A C 1
ATOM 1479 O O . VAL A 1 100 ? -23.014 -20.665 -6.887 1.00 17.97 692 VAL A O 1
ATOM 1492 N N . GLN A 1 101 ? -22.415 -20.417 -4.744 1.00 19.84 693 GLN A N 1
ATOM 1493 C CA . GLN A 1 101 ? -23.107 -21.653 -4.404 1.00 22.67 693 GLN A CA 1
ATOM 1494 C C . GLN A 1 101 ? -24.617 -21.475 -4.381 1.00 23.49 693 GLN A C 1
ATOM 1495 O O . GLN A 1 101 ? -25.352 -22.459 -4.552 1.00 25.38 693 GLN A O 1
ATOM 1509 N N . ASP A 1 102 ? -25.086 -20.247 -4.174 1.00 21.94 694 ASP A N 1
ATOM 1510 C CA . ASP A 1 102 ? -26.491 -19.893 -4.285 1.00 21.91 694 ASP A CA 1
ATOM 1511 C C . ASP A 1 102 ? -26.577 -18.571 -5.041 1.00 19.50 694 ASP A C 1
ATOM 1512 O O . ASP A 1 102 ? -25.560 -18.001 -5.434 1.00 17.90 694 ASP A O 1
ATOM 1521 N N . ASP A 1 103 ? -27.803 -18.084 -5.250 1.00 19.37 695 ASP A N 1
ATOM 1522 C CA . ASP A 1 103 ? -28.043 -16.890 -6.040 1.00 18.70 695 ASP A CA 1
ATOM 1523 C C . ASP A 1 103 ? -28.317 -15.707 -5.134 1.00 17.81 695 ASP A C 1
ATOM 1524 O O . ASP A 1 103 ? -28.776 -15.867 -3.997 1.00 20.22 695 ASP A O 1
ATOM 1533 N N . PRO A 1 104 ? -28.076 -14.485 -5.623 1.00 16.93 696 PRO A N 1
ATOM 1534 C CA . PRO A 1 104 ? -27.523 -14.157 -6.939 1.00 16.58 696 PRO A CA 1
ATOM 1535 C C . PRO A 1 104 ? -26.027 -14.417 -7.005 1.00 14.96 696 PRO A C 1
ATOM 1536 O O . PRO A 1 104 ? -25.311 -14.212 -6.022 1.00 15.74 696 PRO A O 1
ATOM 1547 N N . LEU A 1 105 ? -25.548 -14.866 -8.157 1.00 13.28 697 LEU A N 1
ATOM 1548 C CA . LEU A 1 105 ? -24.112 -15.028 -8.327 1.00 12.25 697 LEU A CA 1
ATOM 1549 C C . LEU A 1 105 ? -23.440 -13.679 -8.225 1.00 12.93 697 LEU A C 1
ATOM 1550 O O . LEU A 1 105 ? -23.903 -12.697 -8.821 1.00 12.20 697 LEU A O 1
ATOM 1566 N N . CYS A 1 106 ? -22.307 -13.635 -7.528 1.00 12.82 698 CYS A N 1
ATOM 1567 C CA A CYS A 1 106 ? -21.579 -12.380 -7.373 0.50 13.79 698 CYS A CA 1
ATOM 1568 C CA B CYS A 1 106 ? -21.589 -12.375 -7.439 0.50 14.41 698 CYS A CA 1
ATOM 1569 C C . CYS A 1 106 ? -20.079 -12.603 -7.373 1.00 13.47 698 CYS A C 1
ATOM 1570 O O . CYS A 1 106 ? -19.590 -13.650 -6.931 1.00 12.79 698 CYS A O 1
ATOM 1583 N N . MET A 1 107 ? -19.362 -11.588 -7.839 1.00 11.44 699 MET A N 1
ATOM 1584 C CA . MET A 1 107 ? -17.909 -11.496 -7.775 1.00 9.92 699 MET A CA 1
ATOM 1585 C C . MET A 1 107 ? -17.553 -10.192 -7.071 1.00 12.11 699 MET A C 1
ATOM 1586 O O . MET A 1 107 ? -18.107 -9.133 -7.397 1.00 12.88 699 MET A O 1
ATOM 1600 N N . ILE A 1 108 ? -16.628 -10.275 -6.120 1.00 10.43 700 ILE A N 1
ATOM 1601 C CA . ILE A 1 108 ? -16.273 -9.168 -5.240 1.00 10.79 700 ILE A CA 1
ATOM 1602 C C . ILE A 1 108 ? -14.848 -8.729 -5.548 1.00 12.52 700 ILE A C 1
ATOM 1603 O O . ILE A 1 108 ? -13.951 -9.566 -5.650 1.00 12.99 700 ILE A O 1
ATOM 1619 N N . THR A 1 109 ? -14.623 -7.421 -5.626 1.00 12.13 701 THR A N 1
ATOM 1620 C CA . THR A 1 109 ? -13.284 -6.886 -5.863 1.00 12.68 701 THR A CA 1
ATOM 1621 C C . THR A 1 109 ? -13.104 -5.590 -5.074 1.00 12.83 701 THR A C 1
ATOM 1622 O O . THR A 1 109 ? -14.053 -5.031 -4.514 1.00 13.47 701 THR A O 1
ATOM 1633 N N . ASP A 1 110 ? -11.861 -5.120 -5.023 1.00 14.18 702 ASP A N 1
ATOM 1634 C CA . ASP A 1 110 ? -11.541 -3.882 -4.327 1.00 16.63 702 ASP A CA 1
ATOM 1635 C C . ASP A 1 110 ? -12.249 -2.708 -4.980 1.00 15.90 702 ASP A C 1
ATOM 1636 O O . ASP A 1 110 ? -12.350 -2.621 -6.207 1.00 17.45 702 ASP A O 1
ATOM 1645 N N . TYR A 1 111 ? -12.725 -1.784 -4.154 1.00 14.51 703 TYR A N 1
ATOM 1646 C CA . TYR A 1 111 ? -13.283 -0.539 -4.662 1.00 15.21 703 TYR A CA 1
ATOM 1647 C C . TYR A 1 111 ? -12.163 0.397 -5.094 1.00 15.07 703 TYR A C 1
ATOM 1648 O O . TYR A 1 111 ? -11.200 0.620 -4.353 1.00 17.51 703 TYR A O 1
ATOM 1666 N N . MET A 1 112 ? -12.314 0.956 -6.297 1.00 15.39 704 MET A N 1
ATOM 1667 C CA . MET A 1 112 ? -11.404 1.934 -6.883 1.00 16.02 704 MET A CA 1
ATOM 1668 C C . MET A 1 112 ? -12.145 3.268 -6.914 1.00 17.08 704 MET A C 1
ATOM 1669 O O . MET A 1 112 ? -13.034 3.476 -7.749 1.00 18.09 704 MET A O 1
ATOM 1683 N N . GLU A 1 113 ? -11.767 4.174 -6.013 1.00 16.77 705 GLU A N 1
ATOM 1684 C CA . GLU A 1 113 ? -12.649 5.286 -5.675 1.00 19.53 705 GLU A CA 1
ATOM 1685 C C . GLU A 1 113 ? -12.740 6.366 -6.749 1.00 19.00 705 GLU A C 1
ATOM 1686 O O . GLU A 1 113 ? -13.638 7.214 -6.660 1.00 20.51 705 GLU A O 1
ATOM 1698 N N . ASN A 1 114 ? -11.866 6.371 -7.755 1.00 17.28 706 ASN A N 1
ATOM 1699 C CA . ASN A 1 114 ? -11.923 7.419 -8.763 1.00 16.83 706 ASN A CA 1
ATOM 1700 C C . ASN A 1 114 ? -12.515 6.965 -10.095 1.00 16.37 706 ASN A C 1
ATOM 1701 O O . ASN A 1 114 ? -12.402 7.695 -11.083 1.00 17.58 706 ASN A O 1
ATOM 1712 N N . GLY A 1 115 ? -13.160 5.793 -10.147 1.00 15.23 707 GLY A N 1
ATOM 1713 C CA . GLY A 1 115 ? -13.914 5.415 -11.330 1.00 14.34 707 GLY A CA 1
ATOM 1714 C C . GLY A 1 115 ? -13.034 5.105 -12.537 1.00 12.37 707 GLY A C 1
ATOM 1715 O O . GLY A 1 115 ? -11.856 4.778 -12.414 1.00 13.39 707 GLY A O 1
ATOM 1719 N N . ASP A 1 116 ? -13.630 5.214 -13.726 1.00 11.53 708 ASP A N 1
ATOM 1720 C CA . ASP A 1 116 ? -12.921 4.823 -14.928 1.00 12.17 708 ASP A CA 1
ATOM 1721 C C . ASP A 1 116 ? -11.927 5.903 -15.330 1.00 11.63 708 ASP A C 1
ATOM 1722 O O . ASP A 1 116 ? -12.090 7.090 -15.019 1.00 12.11 708 ASP A O 1
ATOM 1731 N N . LEU A 1 117 ? -10.841 5.450 -15.959 1.00 10.35 709 LEU A N 1
ATOM 1732 C CA . LEU A 1 117 ? -9.717 6.336 -16.226 1.00 10.59 709 LEU A CA 1
ATOM 1733 C C . LEU A 1 117 ? -10.075 7.415 -17.247 1.00 10.46 709 LEU A C 1
ATOM 1734 O O . LEU A 1 117 ? -9.498 8.508 -17.218 1.00 11.88 709 LEU A O 1
ATOM 1750 N N . ASN A 1 118 ? -10.964 7.113 -18.191 1.00 11.05 710 ASN A N 1
ATOM 1751 C CA . ASN A 1 118 ? -11.312 8.101 -19.198 1.00 10.40 710 ASN A CA 1
ATOM 1752 C C . ASN A 1 118 ? -11.996 9.298 -18.559 1.00 12.32 710 ASN A C 1
ATOM 1753 O O . ASN A 1 118 ? -11.626 10.462 -18.810 1.00 13.06 710 ASN A O 1
ATOM 1764 N N . GLN A 1 119 ? -12.988 9.038 -17.714 1.00 13.66 711 GLN A N 1
ATOM 1765 C CA . GLN A 1 119 ? -13.685 10.146 -17.076 1.00 14.02 711 GLN A CA 1
ATOM 1766 C C . GLN A 1 119 ? -12.774 10.856 -16.075 1.00 14.32 711 GLN A C 1
ATOM 1767 O O . GLN A 1 119 ? -12.810 12.086 -15.954 1.00 17.32 711 GLN A O 1
ATOM 1781 N N . PHE A 1 120 ? -11.911 10.105 -15.393 1.00 14.23 712 PHE A N 1
ATOM 1782 C CA . PHE A 1 120 ? -11.006 10.704 -14.410 1.00 15.08 712 PHE A CA 1
ATOM 1783 C C . PHE A 1 120 ? -10.012 11.625 -15.089 1.00 14.88 712 PHE A C 1
ATOM 1784 O O . PHE A 1 120 ? -9.836 12.782 -14.691 1.00 15.22 712 PHE A O 1
ATOM 1801 N N . LEU A 1 121 ? -9.364 11.135 -16.135 1.00 12.97 713 LEU A N 1
ATOM 1802 C CA . LEU A 1 121 ? -8.284 11.909 -16.706 1.00 12.74 713 LEU A CA 1
ATOM 1803 C C . LEU A 1 121 ? -8.805 13.102 -17.486 1.00 12.17 713 LEU A C 1
ATOM 1804 O O . LEU A 1 121 ? -8.157 14.148 -17.489 1.00 12.32 713 LEU A O 1
ATOM 1820 N N . SER A 1 122 ? -9.999 13.008 -18.075 1.00 13.30 714 SER A N 1
ATOM 1821 C CA . SER A 1 122 ? -10.449 14.094 -18.950 1.00 15.63 714 SER A CA 1
ATOM 1822 C C . SER A 1 122 ? -10.742 15.372 -18.179 1.00 18.22 714 SER A C 1
ATOM 1823 O O . SER A 1 122 ? -10.782 16.453 -18.775 1.00 18.82 714 SER A O 1
ATOM 1831 N N . ALA A 1 123 ? -10.923 15.275 -16.867 1.00 19.31 715 ALA A N 1
ATOM 1832 C CA . ALA A 1 123 ? -11.072 16.467 -16.052 1.00 21.62 715 ALA A CA 1
ATOM 1833 C C . ALA A 1 123 ? -9.759 17.230 -15.876 1.00 21.67 715 ALA A C 1
ATOM 1834 O O . ALA A 1 123 ? -9.792 18.414 -15.501 1.00 23.64 715 ALA A O 1
ATOM 1841 N N . HIS A 1 124 ? -8.615 16.592 -16.135 1.00 20.55 716 HIS A N 1
ATOM 1842 C CA . HIS A 1 124 ? -7.301 17.177 -15.899 1.00 20.35 716 HIS A CA 1
ATOM 1843 C C . HIS A 1 124 ? -6.727 17.800 -17.169 1.00 20.16 716 HIS A C 1
ATOM 1844 O O . HIS A 1 124 ? -7.071 17.418 -18.288 1.00 20.55 716 HIS A O 1
ATOM 1858 N N . GLN A 1 125 ? -5.830 18.775 -16.976 1.00 19.71 717 GLN A N 1
ATOM 1859 C CA . GLN A 1 125 ? -4.980 19.276 -18.046 1.00 21.60 717 GLN A CA 1
ATOM 1860 C C . GLN A 1 125 ? -3.532 19.013 -17.665 1.00 19.62 717 GLN A C 1
ATOM 1861 O O . GLN A 1 125 ? -3.198 18.831 -16.493 1.00 18.01 717 GLN A O 1
ATOM 1875 N N . LEU A 1 126 ? -2.664 18.976 -18.663 1.00 19.45 718 LEU A N 1
ATOM 1876 C CA . LEU A 1 126 ? -1.243 18.832 -18.373 1.00 18.91 718 LEU A CA 1
ATOM 1877 C C . LEU A 1 126 ? -0.755 20.042 -17.575 1.00 19.93 718 LEU A C 1
ATOM 1878 O O . LEU A 1 126 ? -1.091 21.187 -17.895 1.00 19.43 718 LEU A O 1
ATOM 1894 N N . GLU A 1 127 ? 0.007 19.794 -16.516 1.00 20.69 719 GLU A N 1
ATOM 1895 C CA A GLU A 1 127 ? 0.520 20.884 -15.699 0.50 23.13 719 GLU A CA 1
ATOM 1896 C CA B GLU A 1 127 ? 0.501 20.898 -15.703 0.50 23.42 719 GLU A CA 1
ATOM 1897 C C . GLU A 1 127 ? 1.350 21.841 -16.545 1.00 23.68 719 GLU A C 1
ATOM 1898 O O . GLU A 1 127 ? 2.088 21.419 -17.438 1.00 23.62 719 GLU A O 1
ATOM 1919 N N . ASP A 1 128 ? 1.227 23.134 -16.250 1.00 24.94 720 ASP A N 1
ATOM 1920 C CA . ASP A 1 128 ? 1.956 24.188 -16.950 1.00 28.20 720 ASP A CA 1
ATOM 1921 C C . ASP A 1 128 ? 3.304 24.413 -16.291 1.00 29.01 720 ASP A C 1
ATOM 1922 O O . ASP A 1 128 ? 3.357 24.841 -15.147 1.00 30.09 720 ASP A O 1
ATOM 1931 N N . PRO A 1 138 ? -7.391 21.154 -11.559 1.00 36.87 736 PRO A N 1
ATOM 1932 C CA . PRO A 1 138 ? -6.951 19.761 -11.691 1.00 34.76 736 PRO A CA 1
ATOM 1933 C C . PRO A 1 138 ? -5.926 19.582 -12.807 1.00 30.62 736 PRO A C 1
ATOM 1934 O O . PRO A 1 138 ? -6.256 19.670 -13.994 1.00 30.34 736 PRO A O 1
ATOM 1945 N N . THR A 1 139 ? -4.675 19.353 -12.434 1.00 27.16 737 THR A N 1
ATOM 1946 C CA . THR A 1 139 ? -3.624 19.141 -13.413 1.00 25.48 737 THR A CA 1
ATOM 1947 C C . THR A 1 139 ? -2.911 17.838 -13.091 1.00 23.38 737 THR A C 1
ATOM 1948 O O . THR A 1 139 ? -3.049 17.258 -12.006 1.00 23.42 737 THR A O 1
ATOM 1959 N N . ILE A 1 140 ? -2.157 17.370 -14.063 1.00 21.03 738 ILE A N 1
ATOM 1960 C CA . ILE A 1 140 ? -1.375 16.158 -13.903 1.00 18.40 738 ILE A CA 1
ATOM 1961 C C . ILE A 1 140 ? -0.057 16.387 -14.619 1.00 18.10 738 ILE A C 1
ATOM 1962 O O . ILE A 1 140 ? -0.019 17.040 -15.671 1.00 18.89 738 ILE A O 1
ATOM 1978 N N . SER A 1 141 ? 1.021 15.864 -14.045 1.00 17.29 739 SER A N 1
ATOM 1979 C CA . SER A 1 141 ? 2.338 16.046 -14.614 1.00 16.87 739 SER A CA 1
ATOM 1980 C C . SER A 1 141 ? 2.598 14.991 -15.679 1.00 15.32 739 SER A C 1
ATOM 1981 O O . SER A 1 141 ? 1.956 13.937 -15.729 1.00 15.18 739 SER A O 1
ATOM 1989 N N . TYR A 1 142 ? 3.579 15.282 -16.525 1.00 16.81 740 TYR A N 1
ATOM 1990 C CA . TYR A 1 142 ? 4.016 14.294 -17.505 1.00 16.48 740 TYR A CA 1
ATOM 1991 C C . TYR A 1 142 ? 4.532 13.017 -16.851 1.00 15.41 740 TYR A C 1
ATOM 1992 O O . TYR A 1 142 ? 4.120 11.926 -17.279 1.00 14.63 740 TYR A O 1
ATOM 2010 N N . PRO A 1 143 ? 5.397 13.062 -15.830 1.00 15.74 741 PRO A N 1
ATOM 2011 C CA . PRO A 1 143 ? 5.821 11.800 -15.199 1.00 15.35 741 PRO A CA 1
ATOM 2012 C C . PRO A 1 143 ? 4.661 10.982 -14.670 1.00 15.21 741 PRO A C 1
ATOM 2013 O O . PRO A 1 143 ? 4.704 9.749 -14.720 1.00 15.44 741 PRO A O 1
ATOM 2024 N N . MET A 1 144 ? 3.618 11.641 -14.165 1.00 14.07 742 MET A N 1
ATOM 2025 C CA . MET A 1 144 ? 2.453 10.918 -13.666 1.00 14.65 742 MET A CA 1
ATOM 2026 C C . MET A 1 144 ? 1.677 10.264 -14.800 1.00 13.24 742 MET A C 1
ATOM 2027 O O . MET A 1 144 ? 1.167 9.148 -14.638 1.00 12.93 742 MET A O 1
ATOM 2041 N N . LEU A 1 145 ? 1.587 10.921 -15.967 1.00 12.42 743 LEU A N 1
ATOM 2042 C CA . LEU A 1 145 ? 0.980 10.256 -17.123 1.00 11.87 743 LEU A CA 1
ATOM 2043 C C . LEU A 1 145 ? 1.741 8.987 -17.487 1.00 11.41 743 LEU A C 1
ATOM 2044 O O . LEU A 1 145 ? 1.138 7.948 -17.803 1.00 11.31 743 LEU A O 1
ATOM 2060 N N . LEU A 1 146 ? 3.074 9.056 -17.461 1.00 10.83 744 LEU A N 1
ATOM 2061 C CA . LEU A 1 146 ? 3.879 7.874 -17.752 1.00 12.00 744 LEU A CA 1
ATOM 2062 C C . LEU A 1 146 ? 3.684 6.796 -16.699 1.00 12.71 744 LEU A C 1
ATOM 2063 O O . LEU A 1 146 ? 3.698 5.605 -17.024 1.00 13.55 744 LEU A O 1
ATOM 2079 N N . HIS A 1 147 ? 3.518 7.192 -15.430 1.00 12.71 745 HIS A N 1
ATOM 2080 C CA . HIS A 1 147 ? 3.261 6.224 -14.376 1.00 14.21 745 HIS A CA 1
ATOM 2081 C C . HIS A 1 147 ? 1.921 5.522 -14.580 1.00 12.60 745 HIS A C 1
ATOM 2082 O O . HIS A 1 147 ? 1.805 4.309 -14.356 1.00 14.15 745 HIS A O 1
ATOM 2096 N N . VAL A 1 148 ? 0.899 6.262 -15.006 1.00 10.86 746 VAL A N 1
ATOM 2097 C CA . VAL A 1 148 ? -0.377 5.646 -15.357 1.00 11.13 746 VAL A CA 1
ATOM 2098 C C . VAL A 1 148 ? -0.178 4.627 -16.472 1.00 10.21 746 VAL A C 1
ATOM 2099 O O . VAL A 1 148 ? -0.643 3.482 -16.390 1.00 10.87 746 VAL A O 1
ATOM 2112 N N . ALA A 1 149 ? 0.532 5.029 -17.529 1.00 10.05 747 ALA A N 1
ATOM 2113 C CA . ALA A 1 149 ? 0.717 4.149 -18.681 1.00 10.00 747 ALA A CA 1
ATOM 2114 C C . ALA A 1 149 ? 1.560 2.938 -18.314 1.00 9.67 747 ALA A C 1
ATOM 2115 O O . ALA A 1 149 ? 1.309 1.827 -18.815 1.00 10.40 747 ALA A O 1
ATOM 2122 N N . ALA A 1 150 ? 2.574 3.136 -17.471 1.00 9.82 748 ALA A N 1
ATOM 2123 C CA . ALA A 1 150 ? 3.425 2.020 -17.056 1.00 9.71 748 ALA A CA 1
ATOM 2124 C C . ALA A 1 150 ? 2.627 0.972 -16.297 1.00 9.64 748 ALA A C 1
ATOM 2125 O O . ALA A 1 150 ? 2.844 -0.231 -16.473 1.00 11.33 748 ALA A O 1
ATOM 2132 N N . GLN A 1 151 ? 1.705 1.407 -15.446 1.00 10.40 749 GLN A N 1
ATOM 2133 C CA . GLN A 1 151 ? 0.870 0.457 -14.720 1.00 10.01 749 GLN A CA 1
ATOM 2134 C C . GLN A 1 151 ? -0.012 -0.344 -15.672 1.00 8.64 749 GLN A C 1
ATOM 2135 O O . GLN A 1 151 ? -0.225 -1.542 -15.477 1.00 10.54 749 GLN A O 1
ATOM 2149 N N . ILE A 1 152 ? -0.577 0.308 -16.682 1.00 8.44 750 ILE A N 1
ATOM 2150 C CA . ILE A 1 152 ? -1.359 -0.427 -17.669 1.00 8.57 750 ILE A CA 1
ATOM 2151 C C . ILE A 1 152 ? -0.473 -1.458 -18.363 1.00 8.75 750 ILE A C 1
ATOM 2152 O O . ILE A 1 152 ? -0.856 -2.621 -18.535 1.00 9.28 750 ILE A O 1
ATOM 2168 N N . ALA A 1 153 ? 0.734 -1.052 -18.751 1.00 8.66 751 ALA A N 1
ATOM 2169 C CA . ALA A 1 153 ? 1.635 -1.984 -19.416 1.00 9.29 751 ALA A CA 1
ATOM 2170 C C . ALA A 1 153 ? 1.987 -3.151 -18.506 1.00 9.01 751 ALA A C 1
ATOM 2171 O O . ALA A 1 153 ? 2.123 -4.291 -18.970 1.00 10.66 751 ALA A O 1
ATOM 2178 N N . SER A 1 154 ? 2.137 -2.885 -17.208 1.00 9.67 752 SER A N 1
ATOM 2179 C CA . SER A 1 154 ? 2.462 -3.940 -16.268 1.00 9.96 752 SER A CA 1
ATOM 2180 C C . SER A 1 154 ? 1.317 -4.936 -16.156 1.00 9.08 752 SER A C 1
ATOM 2181 O O . SER A 1 154 ? 1.540 -6.153 -16.108 1.00 10.65 752 SER A O 1
ATOM 2189 N N . GLY A 1 155 ? 0.082 -4.436 -16.105 1.00 8.65 753 GLY A N 1
ATOM 2190 C CA . GLY A 1 155 ? -1.054 -5.332 -16.075 1.00 9.98 753 GLY A CA 1
ATOM 2191 C C . GLY A 1 155 ? -1.131 -6.174 -17.334 1.00 9.24 753 GLY A C 1
ATOM 2192 O O . GLY A 1 155 ? -1.398 -7.377 -17.279 1.00 10.31 753 GLY A O 1
ATOM 2196 N N . MET A 1 156 ? -0.907 -5.549 -18.496 1.00 9.10 754 MET A N 1
ATOM 2197 C CA . MET A 1 156 ? -0.988 -6.291 -19.752 1.00 8.08 754 MET A CA 1
ATOM 2198 C C . MET A 1 156 ? 0.143 -7.305 -19.848 1.00 9.03 754 MET A C 1
ATOM 2199 O O . MET A 1 156 ? -0.034 -8.376 -20.426 1.00 9.97 754 MET A O 1
ATOM 2213 N N . ARG A 1 157 ? 1.325 -6.945 -19.337 1.00 10.31 755 ARG A N 1
ATOM 2214 C CA . ARG A 1 157 ? 2.446 -7.879 -19.269 1.00 10.40 755 ARG A CA 1
ATOM 2215 C C . ARG A 1 157 ? 2.032 -9.142 -18.530 1.00 9.91 755 ARG A C 1
ATOM 2216 O O . ARG A 1 157 ? 2.319 -10.270 -18.971 1.00 11.17 755 ARG A O 1
ATOM 2237 N N . TYR A 1 158 ? 1.326 -8.970 -17.413 1.00 10.65 756 TYR A N 1
ATOM 2238 C CA . TYR A 1 158 ? 0.817 -10.106 -16.654 1.00 11.70 756 TYR A CA 1
ATOM 2239 C C . TYR A 1 158 ? -0.160 -10.932 -17.486 1.00 10.79 756 TYR A C 1
ATOM 2240 O O . TYR A 1 158 ? -0.058 -12.163 -17.535 1.00 11.41 756 TYR A O 1
ATOM 2258 N N . LEU A 1 159 ? -1.147 -10.282 -18.107 1.00 11.56 757 LEU A N 1
ATOM 2259 C CA . LEU A 1 159 ? -2.099 -11.022 -18.942 1.00 10.26 757 LEU A CA 1
ATOM 2260 C C . LEU A 1 159 ? -1.367 -11.809 -20.027 1.00 10.86 757 LEU A C 1
ATOM 2261 O O . LEU A 1 159 ? -1.727 -12.953 -20.336 1.00 11.08 757 LEU A O 1
ATOM 2277 N N . ALA A 1 160 ? -0.315 -11.223 -20.600 1.00 10.40 758 ALA A N 1
ATOM 2278 C CA . ALA A 1 160 ? 0.428 -11.928 -21.645 1.00 11.48 758 ALA A CA 1
ATOM 2279 C C . ALA A 1 160 ? 1.082 -13.198 -21.104 1.00 12.28 758 ALA A C 1
ATOM 2280 O O . ALA A 1 160 ? 1.170 -14.200 -21.825 1.00 13.17 758 ALA A O 1
ATOM 2287 N N . THR A 1 161 ? 1.569 -13.172 -19.844 1.00 12.55 759 THR A N 1
ATOM 2288 C CA . THR A 1 161 ? 2.139 -14.385 -19.253 1.00 13.99 759 THR A CA 1
ATOM 2289 C C . THR A 1 161 ? 1.103 -15.481 -19.115 1.00 13.39 759 THR A C 1
ATOM 2290 O O . THR A 1 161 ? 1.467 -16.664 -19.096 1.00 16.29 759 THR A O 1
ATOM 2301 N N . LEU A 1 162 ? -0.178 -15.110 -18.967 1.00 12.41 760 LEU A N 1
ATOM 2302 C CA . LEU A 1 162 ? -1.274 -16.066 -18.860 1.00 13.09 760 LEU A CA 1
ATOM 2303 C C . LEU A 1 162 ? -1.812 -16.471 -20.221 1.00 13.58 760 LEU A C 1
ATOM 2304 O O . LEU A 1 162 ? -2.750 -17.278 -20.290 1.00 14.24 760 LEU A O 1
ATOM 2320 N N . ASN A 1 163 ? -1.254 -15.919 -21.303 1.00 13.68 761 ASN A N 1
ATOM 2321 C CA . ASN A 1 163 ? -1.789 -16.133 -22.650 1.00 14.32 761 ASN A CA 1
ATOM 2322 C C . ASN A 1 163 ? -3.248 -15.715 -22.732 1.00 12.99 761 ASN A C 1
ATOM 2323 O O . ASN A 1 163 ? -4.056 -16.315 -23.444 1.00 14.98 761 ASN A O 1
ATOM 2334 N N . PHE A 1 164 ? -3.577 -14.639 -22.033 1.00 12.30 762 PHE A N 1
ATOM 2335 C CA . PHE A 1 164 ? -4.932 -14.124 -21.981 1.00 11.39 762 PHE A CA 1
ATOM 2336 C C . PHE A 1 164 ? -4.977 -12.854 -22.816 1.00 10.45 762 PHE A C 1
ATOM 2337 O O . PHE A 1 164 ? -4.194 -11.928 -22.585 1.00 10.23 762 PHE A O 1
ATOM 2354 N N . VAL A 1 165 ? -5.867 -12.837 -23.795 1.00 10.05 763 VAL A N 1
ATOM 2355 C CA . VAL A 1 165 ? -6.033 -11.711 -24.694 1.00 9.81 763 VAL A CA 1
ATOM 2356 C C . VAL A 1 165 ? -7.241 -10.903 -24.228 1.00 9.26 763 VAL A C 1
ATOM 2357 O O . VAL A 1 165 ? -8.358 -11.428 -24.123 1.00 10.66 763 VAL A O 1
ATOM 2370 N N . HIS A 1 166 ? -7.020 -9.626 -23.937 1.00 8.58 764 HIS A N 1
ATOM 2371 C CA . HIS A 1 166 ? -8.074 -8.782 -23.370 1.00 9.04 764 HIS A CA 1
ATOM 2372 C C . HIS A 1 166 ? -9.168 -8.476 -24.391 1.00 9.04 764 HIS A C 1
ATOM 2373 O O . HIS A 1 166 ? -10.364 -8.579 -24.088 1.00 10.43 764 HIS A O 1
ATOM 2387 N N . ARG A 1 167 ? -8.776 -8.046 -25.592 1.00 8.77 765 ARG A N 1
ATOM 2388 C CA . ARG A 1 167 ? -9.611 -7.757 -26.756 1.00 7.95 765 ARG A CA 1
ATOM 2389 C C . ARG A 1 167 ? -10.254 -6.369 -26.710 1.00 8.61 765 ARG A C 1
ATOM 2390 O O . ARG A 1 167 ? -10.771 -5.929 -27.728 1.00 9.12 765 ARG A O 1
ATOM 2411 N N . ASP A 1 168 ? -10.270 -5.678 -25.570 1.00 8.24 766 ASP A N 1
ATOM 2412 C CA . ASP A 1 168 ? -10.939 -4.377 -25.491 1.00 9.21 766 ASP A CA 1
ATOM 2413 C C . ASP A 1 168 ? -10.173 -3.422 -24.580 1.00 7.67 766 ASP A C 1
ATOM 2414 O O . ASP A 1 168 ? -10.766 -2.680 -23.775 1.00 8.53 766 ASP A O 1
ATOM 2423 N N . LEU A 1 169 ? -8.847 -3.383 -24.712 1.00 7.51 767 LEU A N 1
ATOM 2424 C CA . LEU A 1 169 ? -8.090 -2.430 -23.919 1.00 7.81 767 LEU A CA 1
ATOM 2425 C C . LEU A 1 169 ? -8.328 -1.005 -24.420 1.00 7.92 767 LEU A C 1
ATOM 2426 O O . LEU A 1 169 ? -8.271 -0.726 -25.629 1.00 8.79 767 LEU A O 1
ATOM 2442 N N . ALA A 1 170 ? -8.637 -0.117 -23.479 1.00 8.56 768 ALA A N 1
ATOM 2443 C CA . ALA A 1 170 ? -8.924 1.297 -23.720 1.00 8.21 768 ALA A CA 1
ATOM 2444 C C . ALA A 1 170 ? -9.016 1.961 -22.354 1.00 7.97 768 ALA A C 1
ATOM 2445 O O . ALA A 1 170 ? -9.234 1.279 -21.343 1.00 9.33 768 ALA A O 1
ATOM 2452 N N . THR A 1 171 ? -8.850 3.292 -22.308 1.00 7.11 769 THR A N 1
ATOM 2453 C CA . THR A 1 171 ? -8.907 3.941 -20.995 1.00 7.96 769 THR A CA 1
ATOM 2454 C C . THR A 1 171 ? -10.270 3.775 -20.328 1.00 8.83 769 THR A C 1
ATOM 2455 O O . THR A 1 171 ? -10.347 3.739 -19.092 1.00 9.96 769 THR A O 1
ATOM 2466 N N . ARG A 1 172 ? -11.342 3.692 -21.108 1.00 8.48 770 ARG A N 1
ATOM 2467 C CA . ARG A 1 172 ? -12.660 3.486 -20.518 1.00 8.63 770 ARG A CA 1
ATOM 2468 C C . ARG A 1 172 ? -12.751 2.179 -19.741 1.00 9.12 770 ARG A C 1
ATOM 2469 O O . ARG A 1 172 ? -13.682 2.025 -18.932 1.00 9.67 770 ARG A O 1
ATOM 2490 N N . ASN A 1 173 ? -11.848 1.222 -19.989 1.00 8.62 771 ASN A N 1
ATOM 2491 C CA . ASN A 1 173 ? -11.874 -0.062 -19.297 1.00 8.91 771 ASN A CA 1
ATOM 2492 C C . ASN A 1 173 ? -10.873 -0.148 -18.171 1.00 10.40 771 ASN A C 1
ATOM 2493 O O . ASN A 1 173 ? -10.701 -1.231 -17.593 1.00 12.51 771 ASN A O 1
ATOM 2504 N N . CYS A 1 174 ? -10.217 0.961 -17.834 1.00 8.49 772 CYS A N 1
ATOM 2505 C CA . CYS A 1 174 ? -9.293 1.024 -16.710 1.00 10.71 772 CYS A CA 1
ATOM 2506 C C . CYS A 1 174 ? -9.945 1.781 -15.560 1.00 11.38 772 CYS A C 1
ATOM 2507 O O . CYS A 1 174 ? -10.755 2.684 -15.776 1.00 11.89 772 CYS A O 1
ATOM 2515 N N . LEU A 1 175 ? -9.604 1.382 -14.332 1.00 10.65 773 LEU A N 1
ATOM 2516 C CA . LEU A 1 175 ? -10.101 2.006 -13.108 1.00 11.39 773 LEU A CA 1
ATOM 2517 C C . LEU A 1 175 ? -8.971 2.712 -12.377 1.00 11.37 773 LEU A C 1
ATOM 2518 O O . LEU A 1 175 ? -7.805 2.316 -12.475 1.00 12.39 773 LEU A O 1
ATOM 2534 N N . VAL A 1 176 ? -9.334 3.748 -11.625 1.00 12.95 774 VAL A N 1
ATOM 2535 C CA . VAL A 1 176 ? -8.374 4.583 -10.901 1.00 13.50 774 VAL A CA 1
ATOM 2536 C C . VAL A 1 176 ? -8.711 4.534 -9.420 1.00 14.22 774 VAL A C 1
ATOM 2537 O O . VAL A 1 176 ? -9.857 4.778 -9.029 1.00 14.35 774 VAL A O 1
ATOM 2550 N N . GLY A 1 177 ? -7.705 4.235 -8.607 1.00 16.03 775 GLY A N 1
ATOM 2551 C CA . GLY A 1 177 ? -7.824 4.272 -7.168 1.00 17.25 775 GLY A CA 1
ATOM 2552 C C . GLY A 1 177 ? -7.125 5.481 -6.586 1.00 20.17 775 GLY A C 1
ATOM 2553 O O . GLY A 1 177 ? -7.127 6.557 -7.190 1.00 22.17 775 GLY A O 1
ATOM 2557 N N . GLU A 1 178 ? -6.510 5.318 -5.419 1.00 22.66 776 GLU A N 1
ATOM 2558 C CA . GLU A 1 178 ? -5.804 6.419 -4.787 1.00 25.75 776 GLU A CA 1
ATOM 2559 C C . GLU A 1 178 ? -4.418 6.570 -5.402 1.00 26.26 776 GLU A C 1
ATOM 2560 O O . GLU A 1 178 ? -3.817 5.603 -5.865 1.00 26.55 776 GLU A O 1
ATOM 2572 N N . ASN A 1 179 ? -3.905 7.800 -5.399 1.00 26.59 777 ASN A N 1
ATOM 2573 C CA . ASN A 1 179 ? -2.517 8.042 -5.799 1.00 27.63 777 ASN A CA 1
ATOM 2574 C C . ASN A 1 179 ? -2.257 7.554 -7.227 1.00 24.96 777 ASN A C 1
ATOM 2575 O O . ASN A 1 179 ? -1.182 7.037 -7.542 1.00 24.85 777 ASN A O 1
ATOM 2586 N N . PHE A 1 180 ? -3.255 7.711 -8.100 1.00 23.07 778 PHE A N 1
ATOM 2587 C CA . PHE A 1 180 ? -3.135 7.342 -9.513 1.00 22.01 778 PHE A CA 1
ATOM 2588 C C . PHE A 1 180 ? -2.814 5.861 -9.724 1.00 19.57 778 PHE A C 1
ATOM 2589 O O . PHE A 1 180 ? -2.215 5.487 -10.743 1.00 19.23 778 PHE A O 1
ATOM 2606 N N . THR A 1 181 ? -3.224 4.993 -8.801 1.00 17.74 779 THR A N 1
ATOM 2607 C CA . THR A 1 181 ? -3.113 3.562 -9.067 1.00 17.22 779 THR A CA 1
ATOM 2608 C C . THR A 1 181 ? -4.157 3.143 -10.094 1.00 15.08 779 THR A C 1
ATOM 2609 O O . THR A 1 181 ? -5.296 3.623 -10.079 1.00 14.48 779 THR A O 1
ATOM 2620 N N . ILE A 1 182 ? -3.752 2.246 -10.994 1.00 13.61 780 ILE A N 1
ATOM 2621 C CA . ILE A 1 182 ? -4.575 1.820 -12.120 1.00 13.05 780 ILE A CA 1
ATOM 2622 C C . ILE A 1 182 ? -4.782 0.315 -12.079 1.00 11.43 780 ILE A C 1
ATOM 2623 O O . ILE A 1 182 ? -3.839 -0.455 -11.839 1.00 13.32 780 ILE A O 1
ATOM 2639 N N . LYS A 1 183 ? -6.007 -0.106 -12.368 1.00 11.41 781 LYS A N 1
ATOM 2640 C CA . LYS A 1 183 ? -6.280 -1.511 -12.645 1.00 11.99 781 LYS A CA 1
ATOM 2641 C C . LYS A 1 183 ? -7.066 -1.653 -13.937 1.00 11.85 781 LYS A C 1
ATOM 2642 O O . LYS A 1 183 ? -8.000 -0.889 -14.202 1.00 12.63 781 LYS A O 1
ATOM 2661 N N . ILE A 1 184 ? -6.692 -2.650 -14.725 1.00 10.70 782 ILE A N 1
ATOM 2662 C CA . ILE A 1 184 ? -7.403 -2.951 -15.958 1.00 9.69 782 ILE A CA 1
ATOM 2663 C C . ILE A 1 184 ? -8.629 -3.794 -15.631 1.00 10.26 782 ILE A C 1
ATOM 2664 O O . ILE A 1 184 ? -8.546 -4.771 -14.877 1.00 10.68 782 ILE A O 1
ATOM 2680 N N . ALA A 1 185 ? -9.763 -3.408 -16.200 1.00 8.76 783 ALA A N 1
ATOM 2681 C CA . ALA A 1 185 ? -11.038 -4.098 -16.050 1.00 8.39 783 ALA A CA 1
ATOM 2682 C C . ALA A 1 185 ? -11.635 -4.363 -17.433 1.00 9.36 783 ALA A C 1
ATOM 2683 O O . ALA A 1 185 ? -10.941 -4.242 -18.452 1.00 10.12 783 ALA A O 1
ATOM 2690 N N . ASP A 1 186 ? -12.907 -4.749 -17.486 1.00 9.40 784 ASP A N 1
ATOM 2691 C CA . ASP A 1 186 ? -13.571 -4.967 -18.777 1.00 10.80 784 ASP A CA 1
ATOM 2692 C C . ASP A 1 186 ? -15.074 -4.797 -18.533 1.00 10.96 784 ASP A C 1
ATOM 2693 O O . ASP A 1 186 ? -15.771 -5.746 -18.159 1.00 12.15 784 ASP A O 1
ATOM 2702 N N . PHE A 1 187 ? -15.543 -3.566 -18.730 1.00 9.47 785 PHE A N 1
ATOM 2703 C CA . PHE A 1 187 ? -16.950 -3.234 -18.523 1.00 9.96 785 PHE A CA 1
ATOM 2704 C C . PHE A 1 187 ? -17.875 -3.820 -19.581 1.00 11.94 785 PHE A C 1
ATOM 2705 O O . PHE A 1 187 ? -19.099 -3.705 -19.444 1.00 13.79 785 PHE A O 1
ATOM 2722 N N . GLY A 1 188 ? -17.346 -4.383 -20.643 1.00 11.62 786 GLY A N 1
ATOM 2723 C CA . GLY A 1 188 ? -18.175 -4.733 -21.771 1.00 13.13 786 GLY A CA 1
ATOM 2724 C C . GLY A 1 188 ? -18.430 -3.504 -22.621 1.00 12.79 786 GLY A C 1
ATOM 2725 O O . GLY A 1 188 ? -17.836 -2.438 -22.426 1.00 14.72 786 GLY A O 1
ATOM 2729 N N . MET A 1 189 ? -19.364 -3.648 -23.553 1.00 13.74 787 MET A N 1
ATOM 2730 C CA . MET A 1 189 ? -19.492 -2.720 -24.664 1.00 13.77 787 MET A CA 1
ATOM 2731 C C . MET A 1 189 ? -20.814 -1.970 -24.689 1.00 15.23 787 MET A C 1
ATOM 2732 O O . MET A 1 189 ? -21.072 -1.246 -25.659 1.00 15.87 787 MET A O 1
ATOM 2746 N N . SER A 1 190 ? -21.627 -2.074 -23.636 1.00 14.93 788 SER A N 1
ATOM 2747 C CA . SER A 1 190 ? -22.979 -1.537 -23.681 1.00 15.46 788 SER A CA 1
ATOM 2748 C C . SER A 1 190 ? -23.168 -0.167 -23.021 1.00 16.23 788 SER A C 1
ATOM 2749 O O . SER A 1 190 ? -24.231 0.435 -23.225 1.00 16.00 788 SER A O 1
ATOM 2757 N N . ARG A 1 191 ? -22.209 0.357 -22.239 1.00 14.68 789 ARG A N 1
ATOM 2758 C CA . ARG A 1 191 ? -22.463 1.633 -21.555 1.00 14.90 789 ARG A CA 1
A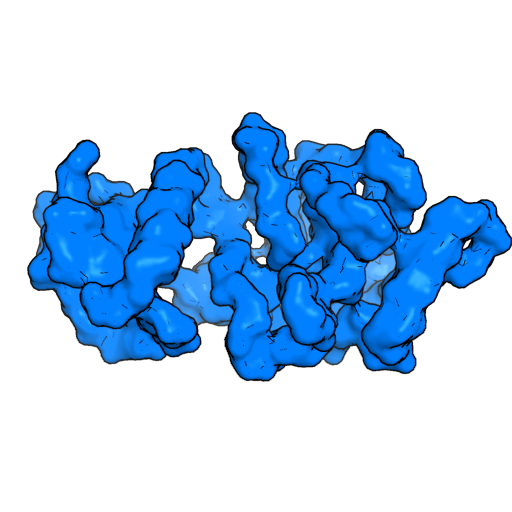TOM 2759 C C . ARG A 1 191 ? -22.779 2.736 -22.563 1.00 14.67 789 ARG A C 1
ATOM 2760 O O . ARG A 1 191 ? -22.076 2.896 -23.567 1.00 14.34 789 ARG A O 1
ATOM 2781 N N . ASN A 1 192 ? -23.826 3.525 -22.277 1.00 13.98 790 ASN A N 1
ATOM 2782 C CA . ASN A 1 192 ? -24.237 4.574 -23.210 1.00 12.64 790 ASN A CA 1
ATOM 2783 C C . ASN A 1 192 ? -23.132 5.592 -23.420 1.00 13.31 790 ASN A C 1
ATOM 2784 O O . ASN A 1 192 ? -22.958 6.116 -24.526 1.00 13.05 790 ASN A O 1
ATOM 2795 N N . LEU A 1 193 ? -22.390 5.896 -22.359 1.00 14.16 791 LEU A N 1
ATOM 2796 C CA . LEU A 1 193 ? -21.373 6.939 -22.406 1.00 14.04 791 LEU A CA 1
ATOM 2797 C C . LEU A 1 193 ? -20.333 6.668 -23.484 1.00 14.84 791 LEU A C 1
ATOM 2798 O O . LEU A 1 193 ? -19.763 7.612 -24.054 1.00 15.58 791 LEU A O 1
ATOM 2814 N N . TYR A 1 194 ? -20.068 5.392 -23.773 1.00 12.05 792 TYR A N 1
ATOM 2815 C CA . TYR A 1 194 ? -19.026 5.001 -24.723 1.00 10.94 792 TYR A CA 1
ATOM 2816 C C . TYR A 1 194 ? -19.582 4.351 -25.992 1.00 11.39 792 TYR A C 1
ATOM 2817 O O . TYR A 1 194 ? -18.824 3.719 -26.748 1.00 11.51 792 TYR A O 1
ATOM 2835 N N . ALA A 1 195 ? -20.874 4.522 -26.263 1.00 11.54 793 ALA A N 1
ATOM 2836 C CA . ALA A 1 195 ? -21.462 3.869 -27.426 1.00 12.53 793 ALA A CA 1
ATOM 2837 C C . ALA A 1 195 ? -20.743 4.248 -28.717 1.00 12.87 793 ALA A C 1
ATOM 2838 O O . ALA A 1 195 ? -20.636 3.420 -29.631 1.00 14.27 793 ALA A O 1
ATOM 2845 N N . GLY A 1 196 ? -20.251 5.484 -28.823 1.00 13.08 794 GLY A N 1
ATOM 2846 C CA . GLY A 1 196 ? -19.556 5.908 -30.029 1.00 13.65 794 GLY A CA 1
ATOM 2847 C C . GLY A 1 196 ? -18.208 5.245 -30.247 1.00 11.25 794 GLY A C 1
ATOM 2848 O O . GLY A 1 196 ? -17.618 5.390 -31.327 1.00 11.97 794 GLY A O 1
ATOM 2852 N N . ASP A 1 197 ? -17.720 4.514 -29.263 1.00 10.50 795 ASP A N 1
ATOM 2853 C CA . ASP A 1 197 ? -16.459 3.794 -29.375 1.00 9.71 795 ASP A CA 1
ATOM 2854 C C . ASP A 1 197 ? -16.631 2.401 -29.944 1.00 9.48 795 ASP A C 1
ATOM 2855 O O . ASP A 1 197 ? -15.635 1.688 -30.101 1.00 9.24 795 ASP A O 1
ATOM 2864 N N . TYR A 1 198 ? -17.856 2.000 -30.247 1.00 10.31 796 TYR A N 1
ATOM 2865 C CA . TYR A 1 198 ? -18.146 0.670 -30.734 1.00 10.66 796 TYR A CA 1
ATOM 2866 C C . TYR A 1 198 ? -18.897 0.760 -32.056 1.00 12.30 796 TYR A C 1
ATOM 2867 O O . TYR A 1 198 ? -19.727 1.644 -32.267 1.00 14.93 796 TYR A O 1
ATOM 2885 N N . TYR A 1 199 ? -18.580 -0.173 -32.945 1.00 11.64 797 TYR A N 1
ATOM 2886 C CA . TYR A 1 199 ? -19.166 -0.284 -34.272 1.00 11.85 797 TYR A CA 1
ATOM 2887 C C . TYR A 1 199 ? -20.102 -1.486 -34.276 1.00 12.49 797 TYR A C 1
ATOM 2888 O O . TYR A 1 199 ? -19.668 -2.617 -33.995 1.00 12.69 797 TYR A O 1
ATOM 2906 N N . ARG A 1 200 ? -21.382 -1.235 -34.559 1.00 14.19 798 ARG A N 1
ATOM 2907 C CA . ARG A 1 200 ? -22.433 -2.244 -34.474 1.00 16.54 798 ARG A CA 1
ATOM 2908 C C . ARG A 1 200 ? -22.989 -2.531 -35.853 1.00 17.07 798 ARG A C 1
ATOM 2909 O O . ARG A 1 200 ? -23.427 -1.614 -36.565 1.00 17.01 798 ARG A O 1
ATOM 2930 N N . VAL A 1 201 ? -23.029 -3.811 -36.193 1.00 16.59 799 VAL A N 1
ATOM 2931 C CA . VAL A 1 201 ? -23.703 -4.311 -37.382 1.00 18.28 799 VAL A CA 1
ATOM 2932 C C . VAL A 1 201 ? -24.583 -5.473 -36.955 1.00 17.14 799 VAL A C 1
ATOM 2933 O O . VAL A 1 201 ? -24.150 -6.320 -36.168 1.00 16.74 799 VAL A O 1
ATOM 2946 N N . GLN A 1 202 ? -25.816 -5.515 -37.468 1.00 18.92 800 GLN A N 1
ATOM 2947 C CA . GLN A 1 202 ? -26.741 -6.590 -37.114 1.00 19.58 800 GLN A CA 1
ATOM 2948 C C . GLN A 1 202 ? -26.102 -7.948 -37.358 1.00 17.84 800 GLN A C 1
ATOM 2949 O O . GLN A 1 202 ? -25.546 -8.206 -38.430 1.00 17.83 800 GLN A O 1
ATOM 2963 N N . GLY A 1 203 ? -26.182 -8.822 -36.354 1.00 15.81 801 GLY A N 1
ATOM 2964 C CA . GLY A 1 203 ? -25.695 -10.171 -36.492 1.00 14.28 801 GLY A CA 1
ATOM 2965 C C . GLY A 1 203 ? -24.200 -10.341 -36.330 1.00 15.01 801 GLY A C 1
ATOM 2966 O O . GLY A 1 203 ? -23.708 -11.470 -36.462 1.00 14.63 801 GLY A O 1
ATOM 2970 N N . ARG A 1 204 ? -23.469 -9.276 -36.020 1.00 15.42 802 ARG A N 1
ATOM 2971 C CA . ARG A 1 204 ? -22.027 -9.324 -35.831 1.00 14.22 802 ARG A CA 1
ATOM 2972 C C . ARG A 1 204 ? -21.678 -8.928 -34.401 1.00 13.28 802 ARG A C 1
ATOM 2973 O O . ARG A 1 204 ? -22.452 -8.262 -33.703 1.00 15.05 802 ARG A O 1
ATOM 2994 N N . ALA A 1 205 ? -20.490 -9.348 -33.976 1.00 14.39 803 ALA A N 1
ATOM 2995 C CA . ALA A 1 205 ? -19.950 -8.874 -32.713 1.00 15.61 803 ALA A CA 1
ATOM 2996 C C . ALA A 1 205 ? -19.804 -7.359 -32.740 1.00 14.64 803 ALA A C 1
ATOM 2997 O O . ALA A 1 205 ? -19.598 -6.747 -33.788 1.00 15.74 803 ALA A O 1
ATOM 3004 N N . VAL A 1 206 ? -19.984 -6.753 -31.583 1.00 15.35 804 VAL A N 1
ATOM 3005 C CA . VAL A 1 206 ? -19.762 -5.324 -31.417 1.00 13.79 804 VAL A CA 1
ATOM 3006 C C . VAL A 1 206 ? -18.261 -5.100 -31.339 1.00 12.92 804 VAL A C 1
ATOM 3007 O O . VAL A 1 206 ? -17.562 -5.832 -30.634 1.00 14.62 804 VAL A O 1
ATOM 3020 N N . LEU A 1 207 ? -17.753 -4.085 -32.047 1.00 11.52 805 LEU A N 1
ATOM 3021 C CA . LEU A 1 207 ? -16.300 -3.977 -32.215 1.00 10.34 805 LEU A CA 1
ATOM 3022 C C . LEU A 1 207 ? -15.741 -2.595 -31.898 1.00 8.89 805 LEU A C 1
ATOM 3023 O O . LEU A 1 207 ? -16.184 -1.601 -32.492 1.00 9.54 805 LEU A O 1
ATOM 3039 N N . PRO A 1 208 ? -14.704 -2.500 -31.050 1.00 8.42 806 PRO A N 1
ATOM 3040 C CA . PRO A 1 208 ? -14.010 -1.202 -30.774 1.00 8.22 806 PRO A CA 1
ATOM 3041 C C . PRO A 1 208 ? -12.994 -0.865 -31.861 1.00 8.18 806 PRO A C 1
ATOM 3042 O O . PRO A 1 208 ? -11.757 -0.908 -31.672 1.00 8.59 806 PRO A O 1
ATOM 3053 N N . ILE A 1 209 ? -13.512 -0.542 -33.051 1.00 9.44 807 ILE A N 1
ATOM 3054 C CA . ILE A 1 209 ? -12.678 -0.485 -34.252 1.00 10.30 807 ILE A CA 1
ATOM 3055 C C . ILE A 1 209 ? -11.530 0.510 -34.112 1.00 8.32 807 ILE A C 1
ATOM 3056 O O . ILE A 1 209 ? -10.462 0.295 -34.685 1.00 9.54 807 ILE A O 1
ATOM 3072 N N . ARG A 1 210 ? -11.728 1.622 -33.398 1.00 7.89 808 ARG A N 1
ATOM 3073 C CA . ARG A 1 210 ? -10.676 2.640 -33.304 1.00 7.60 808 ARG A CA 1
ATOM 3074 C C . ARG A 1 210 ? -9.475 2.200 -32.479 1.00 8.46 808 ARG A C 1
ATOM 3075 O O . ARG A 1 210 ? -8.427 2.868 -32.546 1.00 9.78 808 ARG A O 1
ATOM 3096 N N . TRP A 1 211 ? -9.615 1.124 -31.701 1.00 8.13 809 TRP A N 1
ATOM 3097 C CA . TRP A 1 211 ? -8.536 0.535 -30.919 1.00 7.25 809 TRP A CA 1
ATOM 3098 C C . TRP A 1 211 ? -7.962 -0.729 -31.557 1.00 8.69 809 TRP A C 1
ATOM 3099 O O . TRP A 1 211 ? -6.988 -1.289 -31.039 1.00 9.13 809 TRP A O 1
ATOM 3120 N N . MET A 1 212 ? -8.531 -1.188 -32.672 1.00 9.30 810 MET A N 1
ATOM 3121 C CA . MET A 1 212 ? -8.234 -2.513 -33.209 1.00 9.81 810 MET A CA 1
ATOM 3122 C C . MET A 1 212 ? -7.142 -2.491 -34.268 1.00 8.97 810 MET A C 1
ATOM 3123 O O . MET A 1 212 ? -7.190 -1.704 -35.214 1.00 10.12 810 MET A O 1
ATOM 3137 N N . ALA A 1 213 ? -6.188 -3.403 -34.132 1.00 8.29 811 ALA A N 1
ATOM 3138 C CA . ALA A 1 213 ? -5.211 -3.654 -35.182 1.00 8.08 811 ALA A CA 1
ATOM 3139 C C . ALA A 1 213 ? -5.910 -4.031 -36.476 1.00 7.94 811 ALA A C 1
ATOM 3140 O O . ALA A 1 213 ? -7.029 -4.547 -36.490 1.00 9.78 811 ALA A O 1
ATOM 3147 N N . TRP A 1 214 ? -5.226 -3.752 -37.584 1.00 9.04 812 TRP A N 1
ATOM 3148 C CA . TRP A 1 214 ? -5.819 -4.003 -38.887 1.00 10.65 812 TRP A CA 1
ATOM 3149 C C . TRP A 1 214 ? -6.246 -5.460 -39.036 1.00 11.21 812 TRP A C 1
ATOM 3150 O O . TRP A 1 214 ? -7.293 -5.748 -39.628 1.00 12.23 812 TRP A O 1
ATOM 3171 N N . GLU A 1 215 ? -5.472 -6.396 -38.478 1.00 10.00 813 GLU A N 1
ATOM 3172 C CA . GLU A 1 215 ? -5.820 -7.804 -38.670 1.00 10.29 813 GLU A CA 1
ATOM 3173 C C . GLU A 1 215 ? -7.038 -8.206 -37.842 1.00 12.15 813 GLU A C 1
ATOM 3174 O O . GLU A 1 215 ? -7.722 -9.186 -38.182 1.00 12.83 813 GLU A O 1
ATOM 3186 N N . CYS A 1 216 ? -7.299 -7.500 -36.726 1.00 10.50 814 CYS A N 1
ATOM 3187 C CA . CYS A 1 216 ? -8.529 -7.727 -35.982 1.00 11.33 814 CYS A CA 1
ATOM 3188 C C . CYS A 1 216 ? -9.724 -7.317 -36.807 1.00 11.63 814 CYS A C 1
ATOM 3189 O O . CYS A 1 216 ? -10.737 -8.019 -36.835 1.00 12.55 814 CYS A O 1
ATOM 3197 N N . ILE A 1 217 ? -9.627 -6.166 -37.479 1.00 12.54 815 ILE A N 1
ATOM 3198 C CA . ILE A 1 217 ? -10.734 -5.678 -38.297 1.00 14.36 815 ILE A CA 1
ATOM 3199 C C . ILE A 1 217 ? -10.948 -6.586 -39.505 1.00 14.72 815 ILE A C 1
ATOM 3200 O O . ILE A 1 217 ? -12.078 -6.957 -39.832 1.00 16.28 815 ILE A O 1
ATOM 3216 N N . LEU A 1 218 ? -9.872 -6.954 -40.195 1.00 12.31 816 LEU A N 1
ATOM 3217 C CA . LEU A 1 218 ? -10.054 -7.656 -41.463 1.00 14.06 816 LEU A CA 1
ATOM 3218 C C . LEU A 1 218 ? -10.284 -9.149 -41.275 1.00 15.31 816 LEU A C 1
ATOM 3219 O O . LEU A 1 218 ? -11.057 -9.755 -42.032 1.00 17.45 816 LEU A O 1
ATOM 3235 N N . MET A 1 219 ? -9.616 -9.755 -40.288 1.00 15.30 817 MET A N 1
ATOM 3236 C CA A MET A 1 219 ? -9.612 -11.202 -40.118 0.70 17.66 817 MET A CA 1
ATOM 3237 C CA B MET A 1 219 ? -9.606 -11.201 -40.119 0.30 17.55 817 MET A CA 1
ATOM 3238 C C . MET A 1 219 ? -10.159 -11.664 -38.773 1.00 17.03 817 MET A C 1
ATOM 3239 O O . MET A 1 219 ? -10.269 -12.874 -38.552 1.00 17.90 817 MET A O 1
ATOM 3264 N N . GLY A 1 220 ? -10.503 -10.753 -37.861 1.00 16.22 818 GLY A N 1
ATOM 3265 C CA . GLY A 1 220 ? -10.988 -11.191 -36.562 1.00 15.00 818 GLY A CA 1
ATOM 3266 C C . GLY A 1 220 ? -9.938 -11.862 -35.713 1.00 14.54 818 GLY A C 1
ATOM 3267 O O . GLY A 1 220 ? -10.272 -12.632 -34.803 1.00 15.40 818 GLY A O 1
ATOM 3271 N N . LYS A 1 221 ? -8.668 -11.589 -35.980 1.00 14.79 819 LYS A N 1
ATOM 3272 C CA . LYS A 1 221 ? -7.552 -12.258 -35.314 1.00 16.05 819 LYS A CA 1
ATOM 3273 C C . LYS A 1 221 ? -7.120 -11.389 -34.139 1.00 13.57 819 LYS A C 1
ATOM 3274 O O . LYS A 1 221 ? -6.481 -10.349 -34.330 1.00 15.18 819 LYS A O 1
ATOM 3293 N N . PHE A 1 222 ? -7.494 -11.794 -32.927 1.00 12.61 820 PHE A N 1
ATOM 3294 C CA . PHE A 1 222 ? -7.118 -11.105 -31.698 1.00 12.05 820 PHE A CA 1
ATOM 3295 C C . PHE A 1 222 ? -6.037 -11.906 -30.978 1.00 11.72 820 PHE A C 1
ATOM 3296 O O . PHE A 1 222 ? -6.211 -13.102 -30.709 1.00 13.44 820 PHE A O 1
ATOM 3313 N N . THR A 1 223 ? -4.933 -11.242 -30.650 1.00 11.15 821 THR A N 1
ATOM 3314 C CA . THR A 1 223 ? -3.771 -11.880 -30.063 1.00 10.77 821 THR A CA 1
ATOM 3315 C C . THR A 1 223 ? -3.163 -10.907 -29.065 1.00 9.26 821 THR A C 1
ATOM 3316 O O . THR A 1 223 ? -3.564 -9.738 -28.976 1.00 10.01 821 THR A O 1
ATOM 3327 N N . THR A 1 224 ? -2.144 -11.363 -28.341 1.00 10.17 822 THR A N 1
ATOM 3328 C CA . THR A 1 224 ? -1.371 -10.440 -27.518 1.00 9.04 822 THR A CA 1
ATOM 3329 C C . THR A 1 224 ? -0.823 -9.290 -28.352 1.00 9.16 822 THR A C 1
ATOM 3330 O O . THR A 1 224 ? -0.813 -8.143 -27.898 1.00 10.31 822 THR A O 1
ATOM 3341 N N . ALA A 1 225 ? -0.410 -9.567 -29.600 1.00 9.71 823 ALA A N 1
ATOM 3342 C CA . ALA A 1 225 ? 0.094 -8.511 -30.474 1.00 9.51 823 ALA A CA 1
ATOM 3343 C C . ALA A 1 225 ? -0.975 -7.482 -30.826 1.00 10.00 823 ALA A C 1
ATOM 3344 O O . ALA A 1 225 ? -0.648 -6.302 -31.008 1.00 9.95 823 ALA A O 1
ATOM 3351 N N . SER A 1 226 ? -2.251 -7.896 -30.965 1.00 9.10 824 SER A N 1
ATOM 3352 C CA . SER A 1 226 ? -3.288 -6.886 -31.146 1.00 9.08 824 SER A CA 1
ATOM 3353 C C . SER A 1 226 ? -3.570 -6.145 -29.834 1.00 8.54 824 SER A C 1
ATOM 3354 O O . SER A 1 226 ? -3.923 -4.961 -29.843 1.00 8.39 824 SER A O 1
ATOM 3362 N N . ASP A 1 227 ? -3.360 -6.797 -28.691 1.00 8.21 825 ASP A N 1
ATOM 3363 C CA . ASP A 1 227 ? -3.443 -6.077 -27.426 1.00 7.74 825 ASP A CA 1
ATOM 3364 C C . ASP A 1 227 ? -2.374 -5.003 -27.350 1.00 6.96 825 ASP A C 1
ATOM 3365 O O . ASP A 1 227 ? -2.612 -3.920 -26.803 1.00 7.43 825 ASP A O 1
ATOM 3374 N N . VAL A 1 228 ? -1.183 -5.286 -27.885 1.00 7.25 826 VAL A N 1
ATOM 3375 C CA . VAL A 1 228 ? -0.115 -4.273 -27.918 1.00 6.72 826 VAL A CA 1
ATOM 3376 C C . VAL A 1 228 ? -0.543 -3.068 -28.760 1.00 7.21 826 VAL A C 1
ATOM 3377 O O . VAL A 1 228 ? -0.311 -1.914 -28.382 1.00 7.70 826 VAL A O 1
ATOM 3390 N N . TRP A 1 229 ? -1.152 -3.320 -29.922 1.00 7.80 827 TRP A N 1
ATOM 3391 C CA . TRP A 1 229 ? -1.682 -2.233 -30.743 1.00 7.03 827 TRP A CA 1
ATOM 3392 C C . TRP A 1 229 ? -2.689 -1.390 -29.960 1.00 7.39 827 TRP A C 1
ATOM 3393 O O . TRP A 1 229 ? -2.604 -0.155 -29.932 1.00 8.67 827 TRP A O 1
ATOM 3414 N N . ALA A 1 230 ? -3.652 -2.043 -29.306 1.00 7.12 828 ALA A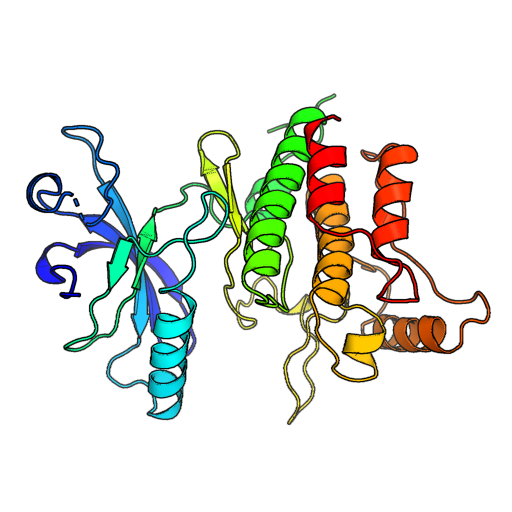 N 1
ATOM 3415 C CA . ALA A 1 230 ? -4.628 -1.310 -28.496 1.00 7.15 828 ALA A CA 1
ATOM 3416 C C . ALA A 1 230 ? -3.959 -0.573 -27.343 1.00 6.41 828 ALA A C 1
ATOM 3417 O O . ALA A 1 230 ? -4.414 0.507 -26.945 1.00 8.28 828 ALA A O 1
ATOM 3424 N N . PHE A 1 231 ? -2.884 -1.134 -26.795 1.00 6.67 829 PHE A N 1
ATOM 3425 C CA . PHE A 1 231 ? -2.101 -0.414 -25.795 1.00 7.17 829 PHE A CA 1
ATOM 3426 C C . PHE A 1 231 ? -1.529 0.872 -26.370 1.00 7.55 829 PHE A C 1
ATOM 3427 O O . PHE A 1 231 ? -1.552 1.916 -25.706 1.00 7.39 829 PHE A O 1
ATOM 3444 N N . GLY A 1 232 ? -1.002 0.820 -27.597 1.00 7.43 830 GLY A N 1
ATOM 3445 C CA . GLY A 1 232 ? -0.540 2.046 -28.226 1.00 8.97 830 GLY A CA 1
ATOM 3446 C C . GLY A 1 232 ? -1.632 3.091 -28.287 1.00 7.71 830 GLY A C 1
ATOM 3447 O O . GLY A 1 232 ? -1.395 4.262 -28.023 1.00 8.53 830 GLY A O 1
ATOM 3451 N N . VAL A 1 233 ? -2.843 2.680 -28.666 1.00 7.61 831 VAL A N 1
ATOM 3452 C CA . VAL A 1 233 ? -3.957 3.625 -28.739 1.00 8.18 831 VAL A CA 1
ATOM 3453 C C . VAL A 1 233 ? -4.310 4.140 -27.345 1.00 6.48 831 VAL A C 1
ATOM 3454 O O . VAL A 1 233 ? -4.623 5.322 -27.168 1.00 8.06 831 VAL A O 1
ATOM 3467 N N . THR A 1 234 ? -4.290 3.251 -26.346 1.00 6.04 832 THR A N 1
ATOM 3468 C CA . THR A 1 234 ? -4.587 3.617 -24.956 1.00 7.42 832 THR A CA 1
ATOM 3469 C C . THR A 1 234 ? -3.569 4.622 -24.438 1.00 7.98 832 THR A C 1
ATOM 3470 O O . THR A 1 234 ? -3.933 5.589 -23.747 1.00 8.86 832 THR A O 1
ATOM 3481 N N . LEU A 1 235 ? -2.290 4.397 -24.750 1.00 7.51 833 LEU A N 1
ATOM 3482 C CA . LEU A 1 235 ? -1.246 5.347 -24.388 1.00 6.77 833 LEU A CA 1
ATOM 3483 C C . LEU A 1 235 ? -1.479 6.697 -25.056 1.00 7.25 833 LEU A C 1
ATOM 3484 O O . LEU A 1 235 ? -1.355 7.746 -24.422 1.00 8.80 833 LEU A O 1
ATOM 3500 N N . TRP A 1 236 ? -1.826 6.687 -26.342 1.00 7.14 834 TRP A N 1
ATOM 3501 C CA . TRP A 1 236 ? -2.211 7.912 -27.022 1.00 7.75 834 TRP A CA 1
ATOM 3502 C C . TRP A 1 236 ? -3.347 8.626 -26.274 1.00 8.21 834 TRP A C 1
ATOM 3503 O O . TRP A 1 236 ? -3.305 9.843 -26.062 1.00 9.35 834 TRP A O 1
ATOM 3524 N N . GLU A 1 237 ? -4.375 7.884 -25.874 1.00 8.22 835 GLU A N 1
ATOM 3525 C CA . GLU A 1 237 ? -5.463 8.495 -25.127 1.00 7.32 835 GLU A CA 1
ATOM 3526 C C . GLU A 1 237 ? -4.932 9.175 -23.876 1.00 8.49 835 GLU A C 1
ATOM 3527 O O . GLU A 1 237 ? -5.326 10.300 -23.555 1.00 9.79 835 GLU A O 1
ATOM 3539 N N . VAL A 1 238 ? -4.115 8.460 -23.098 1.00 7.95 836 VAL A N 1
ATOM 3540 C CA . VAL A 1 238 ? -3.551 9.023 -21.873 1.00 8.42 836 VAL A CA 1
ATOM 3541 C C . VAL A 1 238 ? -2.808 10.319 -22.166 1.00 9.71 836 VAL A C 1
ATOM 3542 O O . VAL A 1 238 ? -2.935 11.309 -21.437 1.00 9.34 836 VAL A O 1
ATOM 3555 N N . LEU A 1 239 ? -2.004 10.331 -23.222 1.00 9.12 837 LEU A N 1
ATOM 3556 C CA . LEU A 1 239 ? -1.209 11.510 -23.553 1.00 9.55 837 LEU A CA 1
ATOM 3557 C C . LEU A 1 239 ? -2.064 12.632 -24.139 1.00 9.81 837 LEU A C 1
ATOM 3558 O O . LEU A 1 239 ? -1.611 13.785 -24.196 1.00 10.46 837 LEU A O 1
ATOM 3574 N N . MET A 1 240 ? -3.281 12.311 -24.568 1.00 9.45 838 MET A N 1
ATOM 3575 C CA . 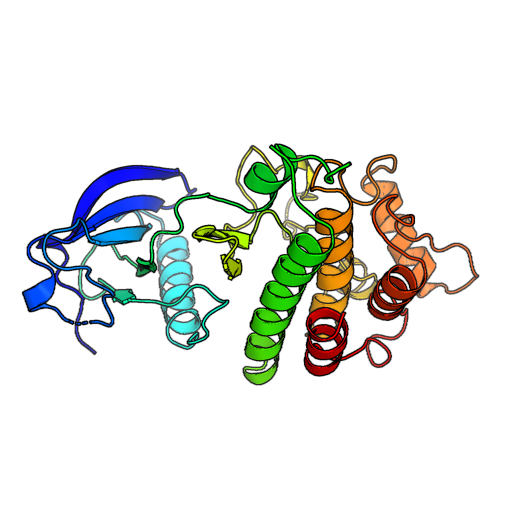MET A 1 240 ? -4.303 13.282 -24.952 1.00 10.01 838 MET A CA 1
ATOM 3576 C C . MET A 1 240 ? -5.194 13.680 -23.779 1.00 9.41 838 MET A C 1
ATOM 3577 O O . MET A 1 240 ? -6.182 14.416 -23.962 1.00 10.54 838 MET A O 1
ATOM 3591 N N . LEU A 1 241 ? -4.858 13.220 -22.575 1.00 9.21 839 LEU A N 1
ATOM 3592 C CA . LEU A 1 241 ? -5.657 13.487 -21.379 1.00 9.67 839 LEU A CA 1
ATOM 3593 C C . LEU A 1 241 ? -7.092 13.017 -21.566 1.00 9.22 839 LEU A C 1
ATOM 3594 O O . LEU A 1 241 ? -8.008 13.538 -20.939 1.00 12.01 839 LEU A O 1
A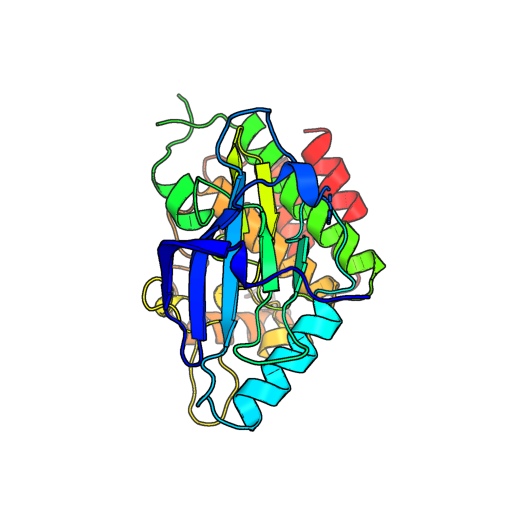TOM 3610 N N . CYS A 1 242 ? -7.289 11.997 -22.405 1.00 8.01 840 CYS A N 1
ATOM 3611 C CA . CYS A 1 242 ? -8.607 11.409 -22.623 1.00 10.20 840 CYS A CA 1
ATOM 3612 C C . CYS A 1 242 ? -9.610 12.416 -23.152 1.00 11.58 840 CYS A C 1
ATOM 3613 O O . CYS A 1 242 ? -10.814 12.234 -23.003 1.00 14.57 840 CYS A O 1
ATOM 3621 N N . ARG A 1 243 ? -9.137 13.466 -23.830 1.00 12.10 841 ARG A N 1
ATOM 3622 C CA A ARG A 1 243 ? -10.003 14.527 -24.323 0.50 13.75 841 ARG A CA 1
ATOM 3623 C CA B ARG A 1 243 ? -10.003 14.525 -24.327 0.50 13.38 841 ARG A CA 1
ATOM 3624 C C . ARG A 1 243 ? -10.251 14.435 -25.825 1.00 13.11 841 ARG A C 1
ATOM 3625 O O . ARG A 1 243 ? -10.822 15.358 -26.399 1.00 14.12 841 ARG A O 1
ATOM 3664 N N . ALA A 1 244 ? -9.855 13.335 -26.458 1.00 12.26 842 ALA A N 1
ATOM 3665 C CA . ALA A 1 244 ? -10.117 13.123 -27.871 1.00 12.84 842 ALA A CA 1
ATOM 3666 C C . ALA A 1 244 ? -10.344 11.644 -28.144 1.00 12.16 842 ALA A C 1
ATOM 3667 O O . ALA A 1 244 ? -9.746 10.774 -27.506 1.00 14.91 842 ALA A O 1
ATOM 3674 N N . GLN A 1 245 ? -11.207 11.368 -29.109 1.00 10.69 843 GLN A N 1
ATOM 3675 C CA . GLN A 1 245 ? -11.380 9.982 -29.531 1.00 10.75 843 GLN A CA 1
ATOM 3676 C C . GLN A 1 245 ? -10.336 9.638 -30.595 1.00 8.32 843 GLN A C 1
ATOM 3677 O O . GLN A 1 245 ? -10.075 10.450 -31.491 1.00 10.00 843 GLN A O 1
ATOM 3691 N N . PRO A 1 246 ? -9.762 8.437 -30.545 1.00 10.37 844 PRO A N 1
ATOM 3692 C CA . PRO A 1 246 ? -8.819 8.047 -31.595 1.00 8.38 844 PRO A CA 1
ATOM 3693 C C . PRO A 1 246 ? -9.461 8.138 -32.977 1.00 8.56 844 PRO A C 1
ATOM 3694 O O . PRO A 1 246 ? -10.597 7.712 -33.179 1.00 9.50 844 PRO A O 1
ATOM 3705 N N . PHE A 1 247 ? -8.722 8.729 -33.924 1.00 9.55 845 PHE A N 1
ATOM 3706 C CA . PHE A 1 247 ? -9.189 8.943 -35.304 1.00 8.67 845 PHE A CA 1
ATOM 3707 C C . PHE A 1 247 ? -10.493 9.742 -35.329 1.00 9.94 845 PHE A C 1
ATOM 3708 O O . PHE A 1 247 ? -11.350 9.538 -36.187 1.00 10.51 845 PHE A O 1
ATOM 3725 N N . GLY A 1 248 ? -10.640 10.659 -34.367 1.00 10.88 846 GLY A N 1
ATOM 3726 C CA . GLY A 1 248 ? -11.920 11.275 -34.080 1.00 11.44 846 GLY A CA 1
ATOM 3727 C C . GLY A 1 248 ? -12.525 12.065 -35.218 1.00 12.57 846 GLY A C 1
ATOM 3728 O O . GLY A 1 248 ? -13.745 12.303 -35.217 1.00 13.78 846 GLY A O 1
ATOM 3732 N N . GLN A 1 249 ? -11.717 12.516 -36.171 1.00 11.25 847 GLN A N 1
ATOM 3733 C CA A GLN A 1 249 ? -12.250 13.263 -37.303 0.50 11.66 847 GLN A CA 1
ATOM 3734 C CA B GLN A 1 249 ? -12.250 13.261 -37.303 0.50 11.53 847 GLN A CA 1
ATOM 3735 C C . GLN A 1 249 ? -12.613 12.361 -38.473 1.00 12.05 847 GLN A C 1
ATOM 3736 O O . GLN A 1 249 ? -13.166 12.852 -39.473 1.00 14.73 847 GLN A O 1
ATOM 3761 N N . LEU A 1 250 ? -12.333 11.067 -38.360 1.00 11.34 848 LEU A N 1
ATOM 3762 C CA . LEU A 1 250 ? -12.663 10.098 -39.396 1.00 11.28 848 LEU A CA 1
ATOM 3763 C C . LEU A 1 250 ? -13.918 9.312 -39.024 1.00 9.98 848 LEU A C 1
ATOM 3764 O O . LEU A 1 250 ? -14.161 9.005 -37.852 1.00 11.71 848 LEU A O 1
ATOM 3780 N N . THR A 1 251 ? -14.667 8.908 -40.043 1.00 10.98 849 THR A N 1
ATOM 3781 C CA . THR A 1 251 ? -15.868 8.115 -39.819 1.00 11.93 849 THR A CA 1
ATOM 3782 C C . THR A 1 251 ? -15.490 6.667 -39.506 1.00 11.31 849 THR A C 1
ATOM 3783 O O . THR A 1 251 ? -14.369 6.225 -39.758 1.00 11.18 849 THR A O 1
ATOM 3794 N N . ASP A 1 252 ? -16.458 5.917 -38.965 1.00 11.86 850 ASP A N 1
ATOM 3795 C CA . ASP A 1 252 ? -16.232 4.491 -38.744 1.00 11.48 850 ASP A CA 1
ATOM 3796 C C . ASP A 1 252 ? -15.818 3.799 -40.044 1.00 12.28 850 ASP A C 1
ATOM 3797 O O . ASP A 1 252 ? -14.913 2.953 -40.051 1.00 11.69 850 ASP A O 1
ATOM 3806 N N . GLU A 1 253 ? -16.486 4.143 -41.150 1.00 13.18 851 GLU A N 1
ATOM 3807 C CA . GLU A 1 253 ? -16.153 3.568 -42.448 1.00 15.78 851 GLU A CA 1
ATOM 3808 C C . GLU A 1 253 ? -14.706 3.878 -42.813 1.00 13.41 851 GLU A C 1
ATOM 3809 O O . GLU A 1 253 ? -13.977 3.009 -43.304 1.00 13.70 851 GLU A O 1
ATOM 3821 N N . GLN A 1 254 ? -14.264 5.109 -42.556 1.00 12.38 852 GLN A N 1
ATOM 3822 C CA . GLN A 1 254 ? -12.884 5.464 -42.852 1.00 10.77 852 GLN A CA 1
ATOM 3823 C C . GLN A 1 254 ? -11.904 4.680 -41.983 1.00 10.38 852 GLN A C 1
ATOM 3824 O O . GLN A 1 254 ? -10.807 4.328 -42.442 1.00 11.24 852 GLN A O 1
ATOM 3838 N N . VAL A 1 255 ? -12.262 4.418 -40.721 1.00 10.39 853 VAL A N 1
ATOM 3839 C CA . VAL A 1 255 ? -11.379 3.633 -39.863 1.00 10.68 853 VAL A CA 1
ATOM 3840 C C . VAL A 1 255 ? -11.228 2.208 -40.394 1.00 10.19 853 VAL A C 1
ATOM 3841 O O . VAL A 1 255 ? -10.122 1.643 -40.422 1.00 9.91 853 VAL A O 1
ATOM 3854 N N . ILE A 1 256 ? -12.325 1.616 -40.847 1.00 10.83 854 ILE A N 1
ATOM 3855 C CA . ILE A 1 256 ? -12.265 0.271 -41.406 1.00 11.01 854 ILE A CA 1
ATOM 3856 C C . ILE A 1 256 ? -11.476 0.269 -42.711 1.00 11.07 854 ILE A C 1
ATOM 3857 O O . ILE A 1 256 ? -10.687 -0.640 -42.981 1.00 13.13 854 ILE A O 1
ATOM 3873 N N . GLU A 1 257 ? -11.687 1.286 -43.539 1.00 12.44 855 GLU A N 1
ATOM 3874 C CA . GLU A 1 257 ? -10.929 1.448 -44.779 1.00 14.24 855 GLU A CA 1
ATOM 3875 C C . GLU A 1 257 ? -9.432 1.548 -44.476 1.00 12.91 855 GLU A C 1
ATOM 3876 O O . GLU A 1 257 ? -8.597 0.983 -45.194 1.00 12.79 855 GLU A O 1
ATOM 3888 N N . ASN A 1 258 ? -9.079 2.228 -43.384 1.00 12.22 856 ASN A N 1
ATOM 3889 C CA . ASN A 1 258 ? -7.674 2.368 -43.016 1.00 10.41 856 ASN A CA 1
ATOM 3890 C C . ASN A 1 258 ? -7.061 1.003 -42.695 1.00 10.54 856 ASN A C 1
ATOM 3891 O O . ASN A 1 258 ? -5.887 0.742 -43.002 1.00 10.77 856 ASN A O 1
ATOM 3902 N N . ALA A 1 259 ? -7.839 0.114 -42.074 1.00 11.23 857 ALA A N 1
ATOM 3903 C CA . ALA A 1 259 ? -7.336 -1.229 -41.828 1.00 12.15 857 ALA A CA 1
ATOM 3904 C C . ALA A 1 259 ? -6.960 -1.895 -43.149 1.00 11.98 857 ALA A C 1
ATOM 3905 O O . ALA A 1 259 ? -5.918 -2.567 -43.258 1.00 11.29 857 ALA A O 1
ATOM 3912 N N . GLY A 1 260 ? -7.792 -1.703 -44.177 1.00 12.46 858 GLY A N 1
ATOM 3913 C CA . GLY A 1 260 ? -7.469 -2.237 -45.490 1.00 13.14 858 GLY A CA 1
ATOM 3914 C C . GLY A 1 260 ? -6.180 -1.656 -46.039 1.00 12.50 858 GLY A C 1
ATOM 3915 O O . GLY A 1 260 ? -5.391 -2.353 -46.677 1.00 13.26 858 GLY A O 1
ATOM 3919 N N . GLU A 1 261 ? -5.941 -0.368 -45.787 1.00 11.83 859 GLU A N 1
ATOM 3920 C CA . GLU A 1 261 ? -4.704 0.231 -46.261 1.00 12.96 859 GLU A CA 1
ATOM 3921 C C . GLU A 1 261 ? -3.491 -0.348 -45.557 1.00 11.89 859 GLU A C 1
ATOM 3922 O O . GLU A 1 261 ? -2.428 -0.444 -46.172 1.00 12.71 859 GLU A O 1
ATOM 3934 N N . PHE A 1 262 ? -3.611 -0.730 -44.278 1.00 10.46 860 PHE A N 1
ATOM 3935 C CA . PHE A 1 262 ? -2.498 -1.409 -43.631 1.00 11.23 860 PHE A CA 1
ATOM 3936 C C . PHE A 1 262 ? -2.206 -2.726 -44.330 1.00 12.58 860 PHE A C 1
ATOM 3937 O O . PHE A 1 262 ? -1.042 -3.053 -44.608 1.00 13.22 860 PHE A O 1
ATOM 3954 N N . PHE A 1 263 ? -3.252 -3.485 -44.643 1.00 12.39 861 PHE A N 1
ATOM 3955 C CA . PHE A 1 263 ? -3.064 -4.738 -45.362 1.00 13.51 861 PHE A CA 1
ATOM 3956 C C . PHE A 1 263 ? -2.411 -4.505 -46.718 1.00 14.13 861 PHE A C 1
ATOM 3957 O O . PHE A 1 263 ? -1.438 -5.178 -47.080 1.00 14.98 861 PHE A O 1
ATOM 3974 N N . ARG A 1 264 ? -2.937 -3.553 -47.483 1.00 13.50 862 ARG A N 1
ATOM 3975 C CA . ARG A 1 264 ? -2.442 -3.349 -48.837 1.00 14.50 862 ARG A CA 1
ATOM 3976 C C . ARG A 1 264 ? -0.991 -2.902 -48.829 1.00 15.44 862 ARG A C 1
ATOM 3977 O O . ARG A 1 264 ? -0.232 -3.231 -49.742 1.00 15.58 862 ARG A O 1
ATOM 3998 N N . ASP A 1 265 ? -0.596 -2.127 -47.828 1.00 16.53 863 ASP A N 1
ATOM 3999 C CA . ASP A 1 265 ? 0.811 -1.791 -47.602 1.00 19.15 863 ASP A CA 1
ATOM 4000 C C . ASP A 1 265 ? 1.409 -0.997 -48.763 1.00 18.94 863 ASP A C 1
ATOM 4001 O O . ASP A 1 265 ? 2.528 -1.261 -49.208 1.00 19.80 863 ASP A O 1
ATOM 4010 N N . GLN A 1 266 ? 0.659 -0.004 -49.242 1.00 18.27 864 GLN A N 1
ATOM 4011 C CA . GLN A 1 266 ? 1.071 0.877 -50.332 1.00 20.81 864 GLN A CA 1
ATOM 4012 C C . GLN A 1 266 ? 1.383 2.303 -49.850 1.00 20.24 864 GLN A C 1
ATOM 4013 O O . GLN A 1 266 ? 1.450 3.228 -50.661 1.00 22.18 864 GLN A O 1
ATOM 4027 N N . GLY A 1 267 ? 1.583 2.499 -48.551 1.00 18.66 865 GLY A N 1
ATOM 4028 C CA . GLY A 1 267 ? 1.925 3.807 -48.012 1.00 18.89 865 GLY A CA 1
ATOM 4029 C C . GLY A 1 267 ? 0.765 4.750 -47.775 1.00 18.47 865 GLY A C 1
ATOM 4030 O O . GLY A 1 267 ? 0.998 5.938 -47.491 1.00 20.54 865 GLY A O 1
ATOM 4034 N N . ARG A 1 268 ? -0.478 4.272 -47.847 1.00 16.16 866 ARG A N 1
ATOM 4035 C CA . ARG A 1 268 ? -1.634 5.137 -47.634 1.00 15.70 866 ARG A CA 1
ATOM 4036 C C . ARG A 1 268 ? -2.272 4.967 -46.260 1.00 13.79 866 ARG A C 1
ATOM 4037 O O . ARG A 1 268 ? -3.236 5.670 -45.952 1.00 13.22 866 ARG A O 1
ATOM 4058 N N . GLN A 1 269 ? -1.793 4.032 -45.446 1.00 12.51 867 GLN A N 1
ATOM 4059 C CA . GLN A 1 269 ? -2.316 3.888 -44.094 1.00 11.82 867 GLN A CA 1
ATOM 4060 C C . GLN A 1 269 ? -1.963 5.121 -43.258 1.00 10.96 867 GLN A C 1
ATOM 4061 O O . GLN A 1 269 ? -0.924 5.768 -43.452 1.00 11.98 867 GLN A O 1
ATOM 4075 N N . VAL A 1 270 ? -2.851 5.459 -42.325 1.00 9.86 868 VAL A N 1
ATOM 4076 C CA . VAL A 1 270 ? -2.682 6.612 -41.456 1.00 9.83 868 VAL A CA 1
ATOM 4077 C C . VAL A 1 270 ? -2.701 6.177 -39.993 1.00 9.03 868 VAL A C 1
ATOM 4078 O O . VAL A 1 270 ? -3.279 5.151 -39.614 1.00 9.79 868 VAL A O 1
ATOM 4091 N N . TYR A 1 271 ? -2.076 7.008 -39.174 1.00 9.09 869 TYR A N 1
ATOM 4092 C CA . TYR A 1 271 ? -1.834 6.781 -37.766 1.00 9.06 869 TYR A CA 1
ATOM 4093 C C . TYR A 1 271 ? -2.407 7.927 -36.946 1.00 10.03 869 TYR A C 1
ATOM 4094 O O . TYR A 1 271 ? -2.596 9.047 -37.431 1.00 9.93 869 TYR A O 1
ATOM 4112 N N . LEU A 1 272 ? -2.660 7.645 -35.673 1.00 8.82 870 LEU A N 1
ATOM 4113 C CA . LEU A 1 272 ? -2.933 8.708 -34.728 1.00 8.72 870 LEU A CA 1
ATOM 4114 C C . LEU A 1 272 ? -1.768 9.681 -34.703 1.00 8.05 870 LEU A C 1
ATOM 4115 O O . LEU A 1 272 ? -0.595 9.286 -34.797 1.00 9.78 870 LEU A O 1
ATOM 4131 N N . SER A 1 273 ? -2.095 10.958 -34.585 1.00 8.70 871 SER A N 1
ATOM 4132 C CA . SER A 1 273 ? -1.076 12.002 -34.583 1.00 9.62 871 SER A CA 1
ATOM 4133 C C . SER A 1 273 ? -0.379 12.097 -33.228 1.00 10.02 871 SER A C 1
ATOM 4134 O O . SER A 1 273 ? -0.888 11.652 -32.205 1.00 12.34 871 SER A O 1
ATOM 4142 N N . ARG A 1 274 ? 0.767 12.759 -33.208 1.00 10.41 872 ARG A N 1
ATOM 4143 C CA A ARG A 1 274 ? 1.532 12.879 -31.973 0.50 10.34 872 ARG A CA 1
ATOM 4144 C CA B ARG A 1 274 ? 1.532 12.878 -31.972 0.50 10.55 872 ARG A CA 1
ATOM 4145 C C . ARG A 1 274 ? 0.844 13.860 -31.027 1.00 11.46 872 ARG A C 1
ATOM 4146 O O . ARG A 1 274 ? 0.667 15.037 -31.386 1.00 12.98 872 ARG A O 1
ATOM 4185 N N . PRO A 1 275 ? 0.462 13.444 -29.819 1.00 10.77 873 PRO A N 1
ATOM 4186 C CA . PRO A 1 275 ? -0.172 14.384 -28.893 1.00 10.82 873 PRO A CA 1
ATOM 4187 C C . PRO A 1 275 ? 0.776 15.504 -28.520 1.00 12.74 873 PRO A C 1
ATOM 4188 O O . PRO A 1 275 ? 2.001 15.301 -28.430 1.00 13.46 873 PRO A O 1
ATOM 4199 N N . PRO A 1 276 ? 0.246 16.690 -28.224 1.00 14.26 874 PRO A N 1
ATOM 4200 C CA . PRO A 1 276 ? 1.096 17.779 -27.704 1.00 15.07 874 PRO A CA 1
ATOM 4201 C C . PRO A 1 276 ? 1.938 17.416 -26.485 1.00 13.34 874 PRO A C 1
ATOM 4202 O O . PRO A 1 276 ? 3.076 17.884 -26.356 1.00 14.05 874 PRO A O 1
ATOM 4213 N N . ALA A 1 277 ? 1.406 16.605 -25.587 1.00 12.94 875 ALA A N 1
ATOM 4214 C CA . ALA A 1 277 ? 2.108 16.192 -24.379 1.00 13.37 875 ALA A CA 1
ATOM 4215 C C . ALA A 1 277 ? 3.139 15.099 -24.631 1.00 13.61 875 ALA A C 1
ATOM 4216 O O . ALA A 1 277 ? 3.863 14.741 -23.704 1.00 14.49 875 ALA A O 1
ATOM 4223 N N . CYS A 1 278 ? 3.247 14.585 -25.860 1.00 13.83 876 CYS A N 1
ATOM 4224 C CA . CYS A 1 278 ? 4.044 13.403 -26.143 1.00 12.19 876 CYS A CA 1
ATOM 4225 C C . CYS A 1 278 ? 5.346 13.772 -26.850 1.00 12.34 876 CYS A C 1
ATOM 4226 O O . CYS A 1 278 ? 5.302 14.257 -27.994 1.00 13.94 876 CYS A O 1
ATOM 4234 N N . PRO A 1 279 ? 6.518 13.520 -26.259 1.00 13.20 877 PRO A N 1
ATOM 4235 C CA . PRO A 1 279 ? 7.778 13.737 -26.988 1.00 13.88 877 PRO A CA 1
ATOM 4236 C C . PRO A 1 279 ? 7.939 12.742 -28.128 1.00 12.63 877 PRO A C 1
ATOM 4237 O O . PRO A 1 279 ? 7.322 11.678 -28.136 1.00 12.38 877 PRO A O 1
ATOM 4248 N N . GLN A 1 280 ? 8.800 13.093 -29.089 1.00 13.96 878 GLN A N 1
ATOM 4249 C CA . GLN A 1 280 ? 8.951 12.267 -30.285 1.00 15.16 878 GLN A CA 1
ATOM 4250 C C . GLN A 1 280 ? 9.410 10.850 -29.947 1.00 14.81 878 GLN A C 1
ATOM 4251 O O . GLN A 1 280 ? 8.959 9.885 -30.578 1.00 14.78 878 GLN A O 1
ATOM 4265 N N . GLY A 1 281 ? 10.286 10.698 -28.946 1.00 14.28 879 GLY A N 1
ATOM 4266 C CA . GLY A 1 281 ? 10.749 9.365 -28.576 1.00 13.31 879 GLY A CA 1
ATOM 4267 C C . GLY A 1 281 ? 9.622 8.455 -28.106 1.00 13.74 879 GLY A C 1
ATOM 4268 O O . GLY A 1 281 ? 9.586 7.261 -28.432 1.00 14.61 879 GLY A O 1
ATOM 4272 N N . LEU A 1 282 ? 8.690 9.006 -27.324 1.00 12.14 880 LEU A N 1
ATOM 4273 C CA . LEU A 1 282 ? 7.534 8.245 -26.883 1.00 12.05 880 LEU A CA 1
ATOM 4274 C C . LEU A 1 282 ? 6.587 7.972 -28.045 1.00 11.08 880 LEU A C 1
ATOM 4275 O O . LEU A 1 282 ? 5.989 6.898 -28.125 1.00 10.92 880 LEU A O 1
ATOM 4291 N N . TYR A 1 283 ? 6.427 8.940 -28.947 1.00 11.20 881 TYR A N 1
ATOM 4292 C CA . TYR A 1 283 ? 5.625 8.708 -30.142 1.00 11.80 881 TYR A CA 1
ATOM 4293 C C . TYR A 1 283 ? 6.180 7.554 -30.970 1.00 10.35 881 TYR A C 1
ATOM 4294 O O . TYR A 1 283 ? 5.414 6.761 -31.541 1.00 10.33 881 TYR A O 1
ATOM 4312 N N . GLU A 1 284 ? 7.509 7.434 -31.043 1.00 11.01 882 GLU A N 1
ATOM 4313 C CA . GLU A 1 284 ? 8.104 6.324 -31.779 1.00 10.51 882 GLU A CA 1
ATOM 4314 C C . GLU A 1 284 ? 7.770 4.971 -31.154 1.00 10.90 882 GLU A C 1
ATOM 4315 O O . GLU A 1 284 ? 7.570 3.991 -31.883 1.00 12.13 882 GLU A O 1
ATOM 4327 N N . LEU A 1 285 ? 7.661 4.912 -29.824 1.00 11.53 883 LEU A N 1
ATOM 4328 C CA . LEU A 1 285 ? 7.160 3.710 -29.163 1.00 11.21 883 LEU A CA 1
ATOM 4329 C C . LEU A 1 285 ? 5.735 3.394 -29.617 1.00 10.46 883 LEU A C 1
ATOM 4330 O O . LEU A 1 285 ? 5.410 2.242 -29.938 1.00 10.58 883 LEU A O 1
ATOM 4346 N N . MET A 1 286 ? 4.870 4.416 -29.682 1.00 10.04 884 MET A N 1
ATOM 4347 C CA . MET A 1 286 ? 3.509 4.185 -30.163 1.00 9.67 884 MET A CA 1
ATOM 4348 C C . MET A 1 286 ? 3.527 3.611 -31.576 1.00 10.11 884 MET A C 1
ATOM 4349 O O . MET A 1 286 ? 2.801 2.658 -31.894 1.00 10.06 884 MET A O 1
ATOM 4363 N N . LEU A 1 287 ? 4.322 4.213 -32.453 1.00 10.07 885 LEU A N 1
ATOM 4364 C CA . LEU A 1 287 ? 4.389 3.736 -33.821 1.00 11.30 885 LEU A CA 1
ATOM 4365 C C . LEU A 1 287 ? 4.838 2.281 -33.868 1.00 10.76 885 LEU A C 1
ATOM 4366 O O . LEU A 1 287 ? 4.347 1.502 -34.695 1.00 11.73 885 LEU A O 1
ATOM 4382 N N . ARG A 1 288 ? 5.740 1.874 -32.961 1.00 10.35 886 ARG A N 1
ATOM 4383 C CA . ARG A 1 288 ? 6.134 0.465 -32.921 1.00 10.53 886 ARG A CA 1
ATOM 4384 C C . ARG A 1 288 ? 4.951 -0.432 -32.549 1.00 9.91 886 ARG A C 1
ATOM 4385 O O . ARG A 1 288 ? 4.819 -1.540 -33.077 1.00 9.70 886 ARG A O 1
ATOM 4406 N N . CYS A 1 289 ? 4.080 0.034 -31.651 1.00 8.90 887 CYS A N 1
ATOM 4407 C CA . CYS A 1 289 ? 2.873 -0.717 -31.309 1.00 9.00 887 CYS A CA 1
ATOM 4408 C C . CYS A 1 289 ? 1.952 -0.904 -32.503 1.00 8.45 887 CYS A C 1
ATOM 4409 O O . CYS A 1 289 ? 1.149 -1.831 -32.515 1.00 9.53 887 CYS A O 1
ATOM 4417 N N . TRP A 1 290 ? 2.028 -0.012 -33.486 1.00 8.10 888 TRP A N 1
ATOM 4418 C CA . TRP A 1 290 ? 1.188 -0.033 -34.662 1.00 9.48 888 TRP A CA 1
ATOM 4419 C C . TRP A 1 290 ? 1.918 -0.582 -35.874 1.00 9.38 888 TRP A C 1
ATOM 4420 O O . TRP A 1 290 ? 1.508 -0.318 -37.000 1.00 11.10 888 TRP A O 1
ATOM 4441 N N . SER A 1 291 ? 2.971 -1.366 -35.653 1.00 9.05 889 SER A N 1
ATOM 4442 C CA . SER A 1 291 ? 3.658 -2.023 -36.756 1.00 10.29 889 SER A CA 1
ATOM 4443 C C . SER A 1 291 ? 2.666 -2.879 -37.534 1.00 10.83 889 SER A C 1
ATOM 4444 O O . SER A 1 291 ? 1.773 -3.506 -36.956 1.00 11.09 889 SER A O 1
ATOM 4452 N N . ARG A 1 292 ? 2.837 -2.920 -38.851 1.00 11.59 890 ARG A N 1
ATOM 4453 C CA . ARG A 1 292 ? 1.959 -3.755 -39.667 1.00 12.49 890 ARG A CA 1
ATOM 4454 C C . ARG A 1 292 ? 2.074 -5.221 -39.270 1.00 12.58 890 ARG A C 1
ATOM 4455 O O . ARG A 1 292 ? 1.065 -5.921 -39.118 1.00 13.47 890 ARG A O 1
ATOM 4476 N N . GLU A 1 293 ? 3.297 -5.713 -39.143 1.00 12.60 891 GLU A N 1
ATOM 4477 C CA . GLU A 1 293 ? 3.512 -7.121 -38.825 1.00 15.58 891 GLU A CA 1
ATOM 4478 C C . GLU A 1 293 ? 3.351 -7.317 -37.330 1.00 14.46 891 GLU A C 1
ATOM 4479 O O . GLU A 1 293 ? 4.050 -6.686 -36.530 1.00 14.87 891 GLU A O 1
ATOM 4491 N N . SER A 1 294 ? 2.448 -8.209 -36.948 1.00 15.75 892 SER A N 1
ATOM 4492 C CA A SER A 1 294 ? 2.167 -8.410 -35.532 0.50 16.99 892 SER A CA 1
ATOM 4493 C CA B SER A 1 294 ? 2.160 -8.380 -35.532 0.50 17.28 892 SER A CA 1
ATOM 4494 C C . SER A 1 294 ? 3.416 -8.788 -34.762 1.00 17.24 892 SER A C 1
ATOM 4495 O O . SER A 1 294 ? 3.632 -8.320 -33.636 1.00 15.84 892 SER A O 1
ATOM 4508 N N . GLU A 1 295 ? 4.277 -9.605 -35.369 1.00 20.43 893 GLU A N 1
ATOM 4509 C CA . GLU A 1 295 ? 5.473 -10.069 -34.681 1.00 25.01 893 GLU A CA 1
ATOM 4510 C C . GLU A 1 295 ? 6.505 -8.967 -34.444 1.00 24.16 893 GLU A C 1
ATOM 4511 O O . GLU A 1 295 ? 7.398 -9.161 -33.608 1.00 25.02 893 GLU A O 1
ATOM 4523 N N . GLN A 1 296 ? 6.421 -7.830 -35.152 1.00 22.34 894 GLN A N 1
ATOM 4524 C CA . GLN A 1 296 ? 7.369 -6.742 -34.936 1.00 21.25 894 GLN A CA 1
ATOM 4525 C C . GLN A 1 296 ? 6.959 -5.826 -33.796 1.00 17.78 894 GLN A C 1
ATOM 4526 O O . GLN A 1 296 ? 7.769 -4.994 -33.369 1.00 18.94 894 GLN A O 1
ATOM 4540 N N . ARG A 1 297 ? 5.722 -5.930 -33.316 1.00 13.33 895 ARG A N 1
ATOM 4541 C CA . ARG A 1 297 ? 5.293 -5.073 -32.236 1.00 12.72 895 ARG A CA 1
ATOM 4542 C C . ARG A 1 297 ? 6.040 -5.456 -30.958 1.00 13.46 895 ARG A C 1
ATOM 4543 O O . ARG A 1 297 ? 6.316 -6.638 -30.734 1.00 14.20 895 ARG A O 1
ATOM 4564 N N . PRO A 1 298 ? 6.409 -4.480 -30.121 1.00 13.32 896 PRO A N 1
ATOM 4565 C CA . PRO A 1 298 ? 7.187 -4.807 -28.922 1.00 13.91 896 PRO A CA 1
ATOM 4566 C C . PRO A 1 298 ? 6.373 -5.643 -27.953 1.00 13.31 896 PRO A C 1
ATOM 4567 O O . PRO A 1 298 ? 5.136 -5.543 -27.911 1.00 14.08 896 PRO A O 1
ATOM 4578 N N . PRO A 1 299 ? 7.023 -6.452 -27.131 1.00 12.06 897 PRO A N 1
ATOM 4579 C CA . PRO A 1 299 ? 6.309 -7.138 -26.058 1.00 12.05 897 PRO A CA 1
ATOM 4580 C C . PRO A 1 299 ? 6.039 -6.175 -24.914 1.00 10.61 897 PRO A C 1
ATOM 4581 O O . PRO A 1 299 ? 6.740 -5.172 -24.720 1.00 10.75 897 PRO A O 1
ATOM 4592 N N . PHE A 1 300 ? 4.993 -6.494 -24.155 1.00 10.92 898 PHE A N 1
ATOM 4593 C CA . PHE A 1 300 ? 4.652 -5.684 -22.992 1.00 10.27 898 PHE A CA 1
ATOM 4594 C C . PHE A 1 300 ? 5.796 -5.548 -21.988 1.00 10.69 898 PHE A C 1
ATOM 4595 O O . PHE A 1 300 ? 5.891 -4.528 -21.297 1.00 10.81 898 PHE A O 1
ATOM 4612 N N . SER A 1 301 ? 6.657 -6.562 -21.859 1.00 10.14 899 SER A N 1
ATOM 4613 C CA . SER A 1 301 ? 7.795 -6.434 -20.948 1.00 10.44 899 SER A CA 1
ATOM 4614 C C . SER A 1 301 ? 8.688 -5.266 -21.337 1.00 9.90 899 SER A C 1
ATOM 4615 O O . SER A 1 301 ? 9.222 -4.568 -20.462 1.00 11.08 899 SER A O 1
ATOM 4623 N N . GLN A 1 302 ? 8.870 -5.037 -22.649 1.00 10.43 900 GLN A N 1
ATOM 4624 C CA . GLN A 1 302 ? 9.689 -3.922 -23.106 1.00 10.75 900 GLN A CA 1
ATOM 4625 C C . GLN A 1 302 ? 8.948 -2.596 -22.980 1.00 10.49 900 GLN A C 1
ATOM 4626 O O . GLN A 1 302 ? 9.544 -1.581 -22.595 1.00 11.11 900 GLN A O 1
ATOM 4640 N N . LEU A 1 303 ? 7.662 -2.593 -23.317 1.00 10.18 901 LEU A N 1
ATOM 4641 C CA . LEU A 1 303 ? 6.862 -1.384 -23.194 1.00 9.16 901 LEU A CA 1
ATOM 4642 C C . LEU A 1 303 ? 6.872 -0.908 -21.751 1.00 9.54 901 LEU A C 1
ATOM 4643 O O . LEU A 1 303 ? 7.058 0.284 -21.480 1.00 9.05 901 LEU A O 1
ATOM 4659 N N . HIS A 1 304 ? 6.702 -1.836 -20.804 1.00 9.89 902 HIS A N 1
ATOM 4660 C CA . HIS A 1 304 ? 6.717 -1.440 -19.407 1.00 10.45 902 HIS A CA 1
ATOM 4661 C C . HIS A 1 304 ? 8.072 -0.864 -19.024 1.00 9.85 902 HIS A C 1
ATOM 4662 O O . HIS A 1 304 ? 8.147 0.165 -18.340 1.00 10.68 902 HIS A O 1
ATOM 4676 N N . ARG A 1 305 ? 9.154 -1.525 -19.437 1.00 9.71 903 ARG A N 1
ATOM 4677 C CA . ARG A 1 305 ? 10.485 -1.046 -19.088 1.00 9.41 903 ARG A CA 1
ATOM 4678 C C . ARG A 1 305 ? 10.691 0.367 -19.614 1.00 9.79 903 ARG A C 1
ATOM 4679 O O . ARG A 1 305 ? 11.186 1.250 -18.894 1.00 10.98 903 ARG A O 1
ATOM 4700 N N . PHE A 1 306 ? 10.346 0.588 -20.885 1.00 10.12 904 PHE A N 1
ATOM 4701 C CA . PHE A 1 306 ? 10.520 1.910 -21.481 1.00 9.66 904 PHE A CA 1
ATOM 4702 C C . PHE A 1 306 ? 9.808 2.969 -20.657 1.00 9.22 904 PHE A C 1
ATOM 4703 O O . PHE A 1 306 ? 10.388 4.013 -20.332 1.00 11.08 904 PHE A O 1
ATOM 4720 N N . LEU A 1 307 ? 8.533 2.719 -20.327 1.00 8.76 905 LEU A N 1
ATOM 4721 C CA . LEU A 1 307 ? 7.722 3.712 -19.633 1.00 10.05 905 LEU A CA 1
ATOM 4722 C C . LEU A 1 307 ? 8.139 3.885 -18.179 1.00 11.89 905 LEU A C 1
ATOM 4723 O O . LEU A 1 307 ? 8.068 4.999 -17.646 1.00 13.03 905 LEU A O 1
ATOM 4739 N N . ALA A 1 308 ? 8.592 2.817 -17.526 1.00 12.37 906 ALA A N 1
ATOM 4740 C CA . ALA A 1 308 ? 8.974 2.892 -16.119 1.00 13.58 906 ALA A CA 1
ATOM 4741 C C . ALA A 1 308 ? 10.320 3.572 -15.918 1.00 16.91 906 ALA A C 1
ATOM 4742 O O . ALA A 1 308 ? 10.568 4.148 -14.856 1.00 18.78 906 ALA A O 1
ATOM 4749 N N . GLU A 1 309 ? 11.216 3.461 -16.894 1.00 18.28 907 GLU A N 1
ATOM 4750 C CA . GLU A 1 309 ? 12.473 4.194 -16.845 1.00 23.10 907 GLU A CA 1
ATOM 4751 C C . GLU A 1 309 ? 12.212 5.674 -17.066 1.00 29.66 907 GLU A C 1
ATOM 4752 O O . GLU A 1 309 ? 12.663 6.518 -16.285 1.00 31.95 907 GLU A O 1
ATOM 4764 N N . ASP A 1 310 ? 11.453 5.992 -18.120 1.00 33.00 908 ASP A N 1
ATOM 4765 C CA . ASP A 1 310 ? 11.082 7.356 -18.476 1.00 35.50 908 ASP A CA 1
ATOM 4766 C C . ASP A 1 310 ? 10.221 7.991 -17.369 1.00 34.39 908 ASP A C 1
ATOM 4767 O O . ASP A 1 310 ? 10.302 9.201 -17.109 1.00 33.92 908 ASP A O 1
#

Nearest PDB structures (foldseek):
  6fex-assembly1_A  TM=1.003E+00  e=8.043E-58  Homo sapiens
  6few-assembly1_A  TM=9.882E-01  e=2.238E-53  Homo sapiens
  5say-assembly2_B  TM=9.599E-01  e=1.469E-50  Homo sapiens
  5fdx-assembly1_A  TM=9.720E-01  e=1.704E-48  Homo sapiens
  6brj-assembly1_A  TM=9.775E-01  e=3.729E-48  Homo sapiens

B-factor: mean 20.84, std 13.27, range [6.04, 92.79]

Foldseek 3Di:
DDFDPPVQWAFDAWPADDPFWTKTKTWGPPCVVPPLVFDDDPPDTQIKIKTWGDPPGDPVSVVVVVVVVVVQCPQDDQAAWHFSGWDPPDPRTMTITGDAPQAFQLVNLLVEDDPCVHDHLLLLLVLLLSVLVSLLVCVVVQHFPQDDASRQWGHHPPRRIHGHDPDQPDPVCVVQWDDDPPDDIHSLLLFALCCLPPVDTGSLRVLSSSLVRSQCSLQSSNARRVRVDDPVVSNVLSVCLVVVPPPRDGGDARPSHDPVRVVLSVLSRHSDSVSRDRSVVVSVVSVVD

GO terms:
  GO:0005515 protein binding (F, IPI)
  GO:0043235 signaling receptor complex (C, IDA)
  GO:0005518 collagen binding (F, IDA)
  GO:0038063 collagen-activated tyrosine kinase receptor signaling pathway (P, IDA)
  GO:0038083 peptidyl-tyrosine autophosphorylation (P, IDA)
  GO:0038062 protein tyrosine kinase collagen receptor activity (F, IDA)
  GO:0046777 protein autophosphorylation (P, IDA)
  GO:0005518 collagen binding (F, IMP)
  GO:0038063 collagen-activated tyrosine kinase receptor signaling pathway (P, IMP)
  GO:0044319 wound healing, spreading of cells (P, IMP)
  GO:0010715 regulation of extracellular matrix disassembly (P, IMP)
  GO:0014909 smooth muscle cell migration (P, IMP)
  GO:0061302 smooth muscle cell-matrix adhesion (P, IMP)
  GO:0004714 transmembrane receptor protein tyrosine kinase activity (F, TAS)
  GO:0005886 plasma membrane (C, TAS)
  GO:0007155 cell adhesion (P, TAS)
  GO:0005886 plasma membrane (C, IDA)
  GO:0070062 extracellular exosome (C, HDA)
  GO:0005576 extracellular region (C, HDA)

Solvent-accessible surface area: 15108 Å² total; per-residue (Å²): 279,111,36,2,46,66,102,62,31,133,109,99,100,100,80,28,120,47,127,70,12,45,46,31,10,6,37,7,39,65,21,113,93,26,106,74,74,10,129,37,172,165,82,84,94,19,61,0,13,1,79,30,9,90,94,115,17,76,186,116,8,87,78,85,11,73,107,46,22,144,69,25,61,113,10,151,21,103,20,5,19,76,31,7,12,28,1,35,142,87,67,38,1,4,10,0,19,26,64,15,98,51,28,11,0,30,84,32,0,36,64,21,105,72,102,181,121,83,6,34,58,88,60,0,4,83,0,1,7,18,1,0,15,0,2,88,40,3,30,97,39,131,50,39,16,127,3,0,0,0,2,0,0,29,0,4,107,124,50,59,1,29,3,18,72,91,30,62,88,60,142,134,17,38,54,20,8,59,136,50,177,77,157,73,52,43,2,5,15,6,12,0,32,10,5,32,73,145,49,123,33,46,46,22,6,5,3,16,9,1,0,1,0,1,14,4,0,2,48,13,11,137,39,60,1,34,40,181,54,77,48,131,71,6,49,102,14,3,9,25,6,112,130,85,108,64,130,41,72,82,8,83,118,2,130,15,0,63,93,41,3,27,77,2,0,60,103,0,5,22,64,55,34,149,120,14,17,79,5,63,92,2,42,107,42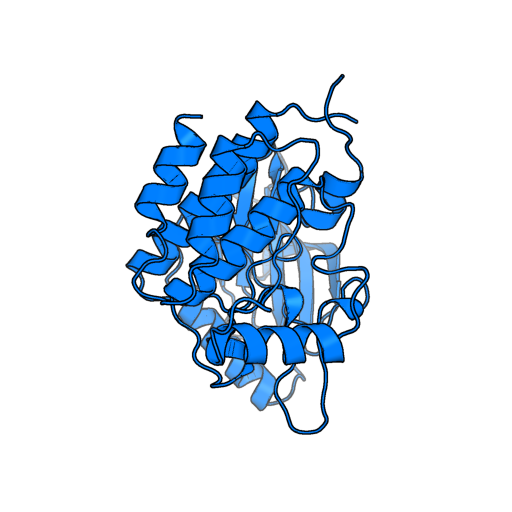,3,61,138,92

Radius of gyration: 19.7 Å; Cα contacts (8 Å, |Δi|>4): 507; chains: 1; bounding box: 46×47×63 Å

Secondary structure (DSSP, 8-state):
-----GGGEEEEEEEEE-SSEEEEEEEESSGGGT-------TTS--EEEEEEE-TTS-HHHHHHHHHHHHHHTT---TTB--EEEEE-SSSSPEEEEE--TT-BHHHHHHT-EE---EE-HHHHHHHHHHHHHHHHHHHHTT---S--SGGGEEE-GGG-EEE----S--GGGGGGSB--TTS--B-GGG--HHHHHH----HHHHHHHHHHHHHHHHTTT-S-TTTTS-HHHHHHHHHHHHHTSS----PPPPTT--HHHHHHHHHHT-SSGGGSPPHHHHHHHHHH-

InterPro domains:
  IPR000421 Coagulation factor 5/8, C-terminal domain [PF00754] (47-182)
  IPR000421 Coagulation factor 5/8, C-terminal domain [PS01285] (72-104)
  IPR000421 Coagulation factor 5/8, C-terminal domain [PS01286] (168-185)
  IPR000421 Coagulation factor 5/8, C-terminal domain [PS50022] (31-185)
  IPR000421 Coagulation factor 5/8, C-terminal domain [SM00231] (30-185)
  IPR000421 Coagulation factor 5/8, C-terminal domain [cd00057] (60-184)
  IPR000719 Protein kinase domain [PS50011] (610-905)
  IPR001245 Serine-threonine/tyrosine-protein kinase, catalytic domain [PF07714] (610-905)
  IPR001245 Serine-threonine/tyrosine-protein kinase, catalytic domain [PR00109] (701-714)
  IPR001245 Serine-threonine/tyrosine-protein kinase, catalytic domain [PR00109] (756-774)
  IPR001245 Serine-threonine/tyrosine-protein kinase, catalytic domain [PR00109] (805-815)
  IPR001245 Serine-threonine/tyrosine-protein kinase, catalytic domain [PR00109] (824-846)
  IPR002011 Tyrosine-protein kinase, receptor class II, conserved site [PS00239] (790-798)
  IPR008266 Tyrosine-protein kinase, active site [PS00109] (762-774)
  IPR008979 Galactose-binding-like domain superfamily [SSF49785] (29-187)
  IPR011009 Protein kinase-like domain superfamily [SSF56112] (603-904)
  IPR020635 Tyrosine-protein kinase, catalytic domain [SM00219] (610-905)
  IPR048525 Discoidin domain-containing receptor 1/2, DS-like domain [PF21114] (190-366)
  IPR050122 Receptor Tyrosine Kinase [PTHR24416] (415-906)